Protein AF-A0ABD5WP89-F1 (afdb_monomer_lite)

Foldseek 3Di:
DDDQDPAEQEPPDDVPVPDDDDDDDPDNVCCSVVVNVCQQLDLCLPVVLVVPPSPHFKYKAFDDPDPDHDCSGNCNQCQVPVQAADPPGRFGHQQWHWAEAALVSGMTMTGGWLFAKEKEFDPAQDKKKKWDWDDHYNDIDIHIGIWTAHRRRMTIDGHQDAQWIDTPPFIWGGDPVRRHPVHYTYTDD

Radius of gyration: 17.86 Å; chains: 1; bounding box: 42×28×56 Å

pLDDT: mean 82.59, std 20.41, range [26.69, 98.38]

Structure (mmCIF, N/CA/C/O backbone):
data_AF-A0ABD5WP89-F1
#
_entry.id   AF-A0ABD5WP89-F1
#
loop_
_atom_site.group_PDB
_atom_site.id
_atom_site.type_symbol
_atom_site.label_atom_id
_atom_site.label_alt_id
_atom_site.label_comp_id
_atom_site.label_asym_id
_atom_site.label_entity_id
_atom_site.label_seq_id
_atom_site.pdbx_PDB_ins_code
_atom_site.Cartn_x
_atom_site.Cartn_y
_atom_site.Cartn_z
_atom_site.occupancy
_atom_site.B_iso_or_equiv
_atom_site.auth_seq_id
_atom_site.auth_comp_id
_atom_site.auth_asym_id
_atom_site.auth_atom_id
_atom_site.pdbx_PDB_model_num
ATOM 1 N N . MET A 1 1 ? -15.056 -15.441 -14.104 1.00 33.72 1 MET A N 1
ATOM 2 C CA . MET A 1 1 ? -13.602 -15.712 -14.075 1.00 33.72 1 MET A CA 1
ATOM 3 C C . MET A 1 1 ? -12.974 -15.018 -15.270 1.00 33.72 1 MET A C 1
ATOM 5 O O . MET A 1 1 ? -13.271 -15.405 -16.389 1.00 33.72 1 MET A O 1
ATOM 9 N N . GLY A 1 2 ? -12.204 -13.953 -15.052 1.00 35.16 2 GLY A N 1
ATOM 10 C CA . GLY A 1 2 ? -11.490 -13.250 -16.117 1.00 35.16 2 GLY A CA 1
ATOM 11 C C . GLY A 1 2 ? -9.995 -13.415 -15.900 1.00 35.16 2 GLY A C 1
ATOM 12 O O . GLY A 1 2 ? -9.475 -12.946 -14.894 1.00 35.16 2 GLY A O 1
ATOM 13 N N . VAL A 1 3 ? -9.323 -14.107 -16.815 1.00 35.56 3 VAL A N 1
ATOM 14 C CA . VAL A 1 3 ? -7.857 -14.112 -16.897 1.00 35.56 3 VAL A CA 1
ATOM 15 C C . VAL A 1 3 ? -7.413 -12.652 -17.085 1.00 35.56 3 VAL A C 1
ATOM 17 O O . VAL A 1 3 ? -8.022 -11.966 -17.916 1.00 35.56 3 VAL A O 1
ATOM 20 N N . PRO A 1 4 ? -6.433 -12.121 -16.328 1.00 44.19 4 PRO A N 1
ATOM 21 C CA . PRO A 1 4 ? -5.974 -10.758 -16.553 1.00 44.19 4 PRO A CA 1
ATOM 22 C C . PRO A 1 4 ? -5.479 -10.641 -17.995 1.00 44.19 4 PRO A C 1
ATOM 24 O O . PRO A 1 4 ? -4.727 -11.485 -18.480 1.00 44.19 4 PRO A O 1
ATOM 27 N N . ARG A 1 5 ? -5.936 -9.603 -18.699 1.00 47.91 5 ARG A N 1
ATOM 28 C CA . ARG A 1 5 ? -5.418 -9.263 -20.025 1.00 47.91 5 ARG A CA 1
ATOM 29 C C . ARG A 1 5 ? -3.908 -9.038 -19.884 1.00 47.91 5 ARG A C 1
ATOM 31 O O . ARG A 1 5 ? -3.486 -8.328 -18.976 1.00 47.91 5 ARG A O 1
ATOM 38 N N . ASN A 1 6 ? -3.130 -9.689 -20.749 1.00 53.91 6 ASN A N 1
ATOM 39 C CA . ASN A 1 6 ? -1.681 -9.955 -20.678 1.00 53.91 6 ASN A CA 1
ATOM 40 C C . ASN A 1 6 ? -0.744 -8.719 -20.681 1.00 53.91 6 ASN A C 1
ATOM 42 O O . ASN A 1 6 ? 0.373 -8.794 -21.189 1.00 53.91 6 ASN A O 1
ATOM 46 N N . TYR A 1 7 ? -1.170 -7.564 -20.168 1.00 57.16 7 TYR A N 1
ATOM 47 C CA . TYR A 1 7 ? -0.386 -6.337 -20.190 1.00 57.16 7 TYR A CA 1
ATOM 48 C C . TYR A 1 7 ? 0.415 -6.153 -18.897 1.00 57.16 7 TYR A C 1
ATOM 50 O O . TYR A 1 7 ? -0.139 -6.112 -17.791 1.00 57.16 7 TYR A O 1
ATOM 58 N N . VAL A 1 8 ? 1.730 -6.007 -19.060 1.00 71.50 8 VAL A N 1
ATOM 59 C CA . VAL A 1 8 ? 2.687 -5.722 -17.990 1.00 71.50 8 VAL A CA 1
ATOM 60 C C . VAL A 1 8 ? 3.150 -4.275 -18.126 1.00 71.50 8 VAL A C 1
ATOM 62 O O . VAL A 1 8 ? 3.887 -3.932 -19.051 1.00 71.50 8 VAL A O 1
ATOM 65 N N . LEU A 1 9 ? 2.759 -3.422 -17.180 1.00 67.56 9 LEU A N 1
ATOM 66 C CA . LEU A 1 9 ? 3.271 -2.062 -17.085 1.00 67.56 9 LEU A CA 1
ATOM 67 C C . LEU A 1 9 ? 4.677 -2.102 -16.473 1.00 67.56 9 LEU A C 1
ATOM 69 O O . LEU A 1 9 ? 4.849 -2.354 -15.281 1.00 67.56 9 LEU A O 1
ATOM 73 N N . SER A 1 10 ? 5.699 -1.876 -17.291 1.00 64.06 10 SER A N 1
ATOM 74 C CA . SER A 1 10 ? 7.097 -1.920 -16.862 1.00 64.06 10 SER A CA 1
ATOM 75 C C . SER A 1 10 ? 7.970 -1.002 -17.712 1.00 64.06 10 SER A C 1
ATOM 77 O O . SER A 1 10 ? 7.619 -0.682 -18.845 1.00 64.06 10 SER A O 1
ATOM 79 N N . LYS A 1 11 ? 9.155 -0.643 -17.201 1.00 51.38 11 LYS A N 1
ATOM 80 C CA . LYS A 1 11 ? 10.169 0.141 -17.933 1.00 51.38 11 LYS A CA 1
ATOM 81 C C . LYS A 1 11 ? 10.793 -0.595 -19.135 1.00 51.38 11 LYS A C 1
ATOM 83 O O . LYS A 1 11 ? 11.776 -0.104 -19.677 1.00 51.38 11 LYS A O 1
ATOM 88 N N . TRP A 1 12 ? 10.365 -1.803 -19.516 1.00 50.09 12 TRP A N 1
ATOM 89 C CA . TRP A 1 12 ? 11.106 -2.605 -20.500 1.00 50.09 12 TRP A CA 1
ATOM 90 C C . TRP A 1 12 ? 10.964 -2.075 -21.936 1.00 50.09 12 TRP A C 1
ATOM 92 O O . TRP A 1 12 ? 10.177 -2.546 -22.744 1.00 50.09 12 TRP A O 1
ATOM 102 N N . GLY A 1 13 ? 11.843 -1.116 -22.213 1.00 40.34 13 GLY A N 1
ATOM 103 C CA . GLY A 1 13 ? 12.325 -0.619 -23.485 1.00 40.34 13 GLY A CA 1
ATOM 104 C C . GLY A 1 13 ? 13.608 0.157 -23.185 1.00 40.34 13 GLY A C 1
ATOM 105 O O . GLY A 1 13 ? 13.545 1.360 -22.960 1.00 40.34 13 GLY A O 1
ATOM 106 N N . ARG A 1 14 ? 14.749 -0.562 -23.156 1.00 41.66 14 ARG A N 1
ATOM 107 C CA . ARG A 1 14 ? 16.166 -0.112 -23.125 1.00 41.66 14 ARG A CA 1
ATOM 108 C C . ARG A 1 14 ? 17.005 -0.560 -21.915 1.00 41.66 14 ARG A C 1
ATOM 110 O O . ARG A 1 14 ? 17.337 0.228 -21.040 1.00 41.66 14 ARG A O 1
ATOM 117 N N . ASN A 1 15 ? 17.597 -1.748 -22.053 1.00 33.69 15 ASN A N 1
ATOM 118 C CA . ASN A 1 15 ? 19.064 -1.824 -22.057 1.00 33.69 15 ASN A CA 1
ATOM 119 C C . ASN A 1 15 ? 19.578 -1.379 -23.446 1.00 33.69 15 ASN A C 1
ATOM 121 O O . ASN A 1 15 ? 2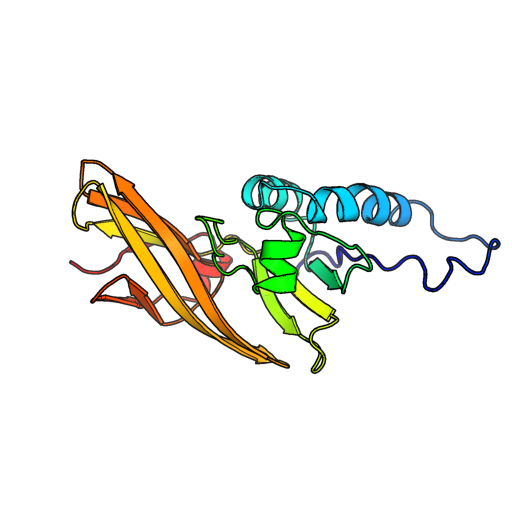0.100 -2.177 -24.213 1.00 33.69 15 ASN A O 1
ATOM 125 N N . ARG A 1 16 ? 19.269 -0.135 -23.841 1.00 40.88 16 ARG A N 1
ATOM 126 C CA . ARG A 1 16 ? 19.590 0.474 -25.148 1.00 40.88 16 ARG A CA 1
ATOM 127 C C . ARG A 1 16 ? 19.510 2.010 -25.107 1.00 40.88 16 ARG A C 1
ATOM 129 O O . ARG A 1 16 ? 19.107 2.651 -26.068 1.00 40.88 16 ARG A O 1
ATOM 136 N N . MET A 1 17 ? 20.007 2.614 -24.025 1.00 36.09 17 MET A N 1
ATOM 137 C CA . MET A 1 17 ? 20.661 3.931 -24.154 1.00 36.09 17 MET A CA 1
ATOM 138 C C . MET A 1 17 ? 21.927 3.825 -25.049 1.00 36.09 17 MET A C 1
ATOM 140 O O . MET A 1 17 ? 22.499 4.835 -25.425 1.00 36.09 17 MET A O 1
ATOM 144 N N . TYR A 1 18 ? 22.299 2.599 -25.467 1.00 38.31 18 TYR A N 1
ATOM 145 C CA . TYR A 1 18 ? 23.452 2.279 -26.310 1.00 38.31 18 TYR A CA 1
ATOM 146 C C . TYR A 1 18 ? 23.196 1.741 -27.726 1.00 38.31 18 TYR A C 1
ATOM 148 O O . TYR A 1 18 ? 24.168 1.372 -28.365 1.00 38.31 18 TYR A O 1
ATOM 156 N N . ASN A 1 19 ? 21.979 1.682 -28.281 1.00 26.69 19 ASN A N 1
ATOM 157 C CA . ASN A 1 19 ? 21.879 1.407 -29.728 1.00 26.69 19 ASN A CA 1
ATOM 158 C C . ASN A 1 19 ? 20.618 1.994 -30.361 1.00 26.69 19 ASN A C 1
ATOM 160 O O . ASN A 1 19 ? 19.514 1.460 -30.232 1.00 26.69 19 ASN A O 1
ATOM 164 N N . HIS A 1 20 ? 20.833 3.096 -31.077 1.00 36.66 20 HIS A N 1
ATOM 165 C CA . HIS A 1 20 ? 20.008 3.537 -32.192 1.00 36.66 20 HIS A CA 1
ATOM 166 C C . HIS A 1 20 ? 19.960 2.400 -33.234 1.00 36.66 20 HIS A C 1
ATOM 168 O O . HIS A 1 20 ? 20.951 1.698 -33.400 1.00 36.66 20 HIS A O 1
ATOM 174 N N . PHE A 1 21 ? 18.828 2.247 -33.923 1.00 32.31 21 PHE A N 1
ATOM 175 C CA . PHE A 1 21 ? 18.516 1.288 -34.998 1.00 32.31 21 PHE A CA 1
ATOM 176 C C . PHE A 1 21 ? 17.702 0.014 -34.673 1.00 32.31 21 PHE A C 1
ATOM 178 O O . PHE A 1 21 ? 18.069 -0.849 -33.870 1.00 32.31 21 PHE A O 1
ATOM 185 N N . VAL A 1 22 ? 16.656 -0.092 -35.508 1.00 29.97 22 VAL A N 1
ATOM 186 C CA . VAL A 1 22 ? 15.892 -1.253 -36.001 1.00 29.97 22 VAL A CA 1
ATOM 187 C C . VAL A 1 22 ? 14.561 -1.587 -35.300 1.00 29.97 22 VAL A C 1
ATOM 189 O O . VAL A 1 22 ? 14.505 -2.316 -34.319 1.00 29.97 22 VAL A O 1
ATOM 192 N N . SER A 1 23 ? 13.511 -0.991 -35.887 1.00 32.56 23 SER A N 1
ATOM 193 C CA . SER A 1 23 ? 12.158 -1.480 -36.230 1.00 32.56 23 SER A CA 1
ATOM 194 C C . SER A 1 23 ? 11.464 -2.566 -35.399 1.00 32.56 23 SER A C 1
ATOM 196 O O . SER A 1 23 ? 12.007 -3.651 -35.218 1.00 32.56 23 SER A O 1
ATOM 198 N N . GLY A 1 24 ? 10.155 -2.378 -35.164 1.00 40.03 24 GLY A N 1
ATOM 199 C CA . GLY A 1 24 ? 9.264 -3.516 -35.400 1.00 40.03 24 GLY A CA 1
ATOM 200 C C . GLY A 1 24 ? 7.818 -3.472 -34.925 1.00 40.03 24 GLY A C 1
ATOM 201 O O . GLY A 1 24 ? 6.998 -3.966 -35.672 1.00 40.03 24 GLY A O 1
ATOM 202 N N . GLU A 1 25 ? 7.452 -2.909 -33.766 1.00 39.00 25 GLU A N 1
ATOM 203 C CA . GLU A 1 25 ? 6.055 -2.997 -33.271 1.00 39.00 25 GLU A CA 1
ATOM 204 C C . GLU A 1 25 ? 5.637 -1.756 -32.459 1.00 39.00 25 GLU A C 1
ATOM 206 O O . GLU A 1 25 ? 5.905 -1.620 -31.268 1.00 39.00 25 GLU A O 1
ATOM 211 N N . ALA A 1 26 ? 4.985 -0.798 -33.123 1.00 36.59 26 ALA A N 1
ATOM 212 C CA . ALA A 1 26 ? 4.904 0.588 -32.650 1.00 36.59 26 ALA A CA 1
ATOM 213 C C . ALA A 1 26 ? 3.733 0.933 -31.698 1.00 36.59 26 ALA A C 1
ATOM 215 O O . ALA A 1 26 ? 3.735 2.023 -31.129 1.00 36.59 26 ALA A O 1
ATOM 216 N N . LYS A 1 27 ? 2.725 0.065 -31.504 1.00 36.00 27 LYS A N 1
ATOM 217 C CA . LYS A 1 27 ? 1.466 0.467 -30.826 1.00 36.00 27 LYS A CA 1
ATOM 218 C C . LYS A 1 27 ? 1.414 0.216 -29.309 1.00 36.00 27 LYS A C 1
ATOM 220 O O . LYS A 1 27 ? 0.847 1.038 -28.601 1.00 36.00 27 LYS A O 1
ATOM 225 N N . GLY A 1 28 ? 2.028 -0.852 -28.790 1.00 38.72 28 GLY A N 1
ATOM 226 C CA . GLY A 1 28 ? 2.164 -1.078 -27.334 1.00 38.72 28 GLY A CA 1
ATOM 227 C C . GLY A 1 28 ? 3.350 -0.328 -26.706 1.00 38.72 28 GLY A C 1
ATOM 228 O O . GLY A 1 28 ? 3.328 0.012 -25.526 1.00 38.72 28 GLY A O 1
ATOM 229 N N . TYR A 1 29 ? 4.351 -0.013 -27.533 1.00 39.91 29 TYR A N 1
ATOM 230 C CA . TYR A 1 29 ? 5.600 0.663 -27.173 1.00 39.91 29 TYR A CA 1
ATOM 231 C C . TYR A 1 29 ? 5.386 2.083 -26.616 1.00 39.91 29 TYR A C 1
ATOM 233 O O . TYR A 1 29 ? 5.922 2.424 -25.565 1.00 39.91 29 TYR A O 1
ATOM 241 N N . HIS A 1 30 ? 4.550 2.894 -27.277 1.00 37.16 30 HIS A N 1
ATOM 242 C CA . HIS A 1 30 ? 4.265 4.268 -26.840 1.00 37.16 30 HIS A CA 1
ATOM 243 C C . HIS A 1 30 ? 3.518 4.323 -25.497 1.00 37.16 30 HIS A C 1
ATOM 245 O O . HIS A 1 30 ? 3.743 5.241 -24.719 1.00 37.16 30 HIS A O 1
ATOM 251 N N . PHE A 1 31 ? 2.674 3.333 -25.187 1.00 43.00 31 PHE A N 1
ATOM 252 C CA . PHE A 1 31 ? 1.864 3.336 -23.965 1.00 43.00 31 PHE A CA 1
ATOM 253 C C . PHE A 1 31 ? 2.711 3.065 -22.711 1.00 43.00 31 PHE A C 1
ATOM 255 O O . PHE A 1 31 ? 2.551 3.739 -21.695 1.00 43.00 31 PHE A O 1
ATOM 262 N N . ALA A 1 32 ? 3.655 2.120 -22.768 1.00 46.31 32 ALA A N 1
ATOM 263 C CA . ALA A 1 32 ? 4.536 1.836 -21.636 1.00 46.31 32 ALA A CA 1
ATOM 264 C C . ALA A 1 32 ? 5.475 3.016 -21.318 1.00 46.31 32 ALA A C 1
ATOM 266 O O . ALA A 1 32 ? 5.613 3.365 -20.151 1.00 46.31 32 ALA A O 1
ATOM 267 N N . GLU A 1 33 ? 6.066 3.674 -22.325 1.00 47.47 33 GLU A N 1
ATOM 268 C CA . GLU A 1 33 ? 6.947 4.839 -22.114 1.00 47.47 33 GLU A CA 1
ATOM 269 C C . GLU A 1 33 ? 6.147 6.083 -21.664 1.00 47.47 33 GLU A C 1
ATOM 271 O O . GLU A 1 33 ? 6.569 6.773 -20.738 1.00 47.47 33 GLU A O 1
ATOM 276 N N . GLN A 1 34 ? 4.948 6.322 -22.220 1.00 52.81 34 GLN A N 1
ATOM 277 C CA . GLN A 1 34 ? 4.108 7.473 -21.852 1.00 52.81 34 GLN A CA 1
ATOM 278 C C . GLN A 1 34 ? 3.419 7.347 -20.490 1.00 52.81 34 GLN A C 1
ATOM 280 O O . GLN A 1 34 ? 3.199 8.368 -19.848 1.00 52.81 34 GLN A O 1
ATOM 285 N N . HIS A 1 35 ? 3.063 6.142 -20.033 1.00 62.56 35 HIS A N 1
ATOM 286 C CA . HIS A 1 35 ? 2.313 5.976 -18.781 1.00 62.56 35 HIS A CA 1
ATOM 287 C C . HIS A 1 35 ? 3.182 5.556 -17.595 1.00 62.56 35 HIS A C 1
ATO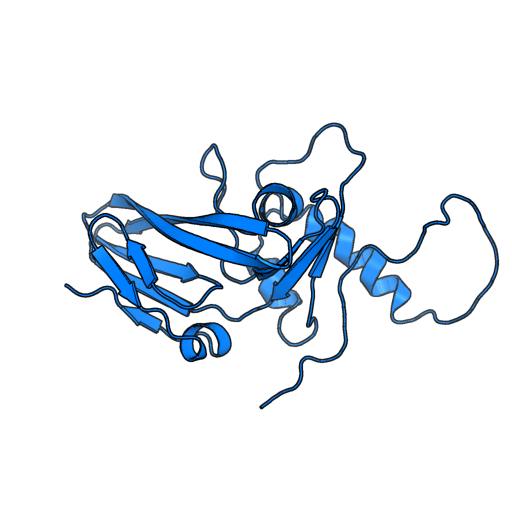M 289 O O . HIS A 1 35 ? 2.827 5.859 -16.460 1.00 62.56 35 HIS A O 1
ATOM 295 N N . TYR A 1 36 ? 4.327 4.899 -17.809 1.00 73.62 36 TYR A N 1
ATOM 296 C CA . TYR A 1 36 ? 5.123 4.358 -16.704 1.00 73.62 36 TYR A CA 1
ATOM 297 C C . TYR A 1 36 ? 5.827 5.436 -15.870 1.00 73.62 36 TYR A C 1
ATOM 299 O O . TYR A 1 36 ? 5.771 5.389 -14.641 1.00 73.62 36 TYR A O 1
ATOM 307 N N . GLU A 1 37 ? 6.468 6.426 -16.497 1.00 78.00 37 GLU A N 1
ATOM 308 C CA . GLU A 1 37 ? 7.124 7.506 -15.746 1.00 78.00 37 GLU A CA 1
ATOM 309 C C . GLU A 1 37 ? 6.112 8.401 -15.010 1.00 78.00 37 GLU A C 1
ATOM 311 O O . GLU A 1 37 ? 6.295 8.618 -13.805 1.00 78.00 37 GLU A O 1
ATOM 316 N N . PRO A 1 38 ? 4.998 8.838 -15.640 1.00 82.19 38 PRO A N 1
ATOM 317 C CA . PRO A 1 38 ? 3.926 9.523 -14.920 1.00 82.19 38 PRO A CA 1
ATOM 318 C C . PRO A 1 38 ? 3.315 8.675 -13.804 1.00 82.19 38 PRO A C 1
ATOM 320 O O . PRO A 1 38 ? 3.092 9.192 -12.708 1.00 82.19 38 PRO A O 1
ATOM 323 N N . PHE A 1 39 ? 3.121 7.371 -14.029 1.00 88.88 39 PHE A N 1
ATOM 324 C CA . PHE A 1 39 ? 2.654 6.449 -12.996 1.00 88.88 39 PHE A CA 1
ATOM 325 C C . PHE A 1 39 ? 3.594 6.441 -11.793 1.00 88.88 39 PHE A C 1
ATOM 327 O O . PHE A 1 39 ? 3.127 6.604 -10.667 1.00 88.88 39 PHE A O 1
ATOM 334 N N . LEU A 1 40 ? 4.905 6.284 -12.010 1.00 89.38 40 LEU A N 1
ATOM 335 C CA . LEU A 1 40 ? 5.903 6.255 -10.940 1.00 89.38 40 LEU A CA 1
ATOM 336 C C . LEU A 1 40 ? 5.979 7.583 -10.181 1.00 89.38 40 LEU A C 1
ATOM 338 O O . LEU A 1 40 ? 6.108 7.571 -8.953 1.00 89.38 40 LEU A O 1
ATOM 342 N N . ALA A 1 41 ? 5.890 8.709 -10.891 1.00 87.50 41 ALA A N 1
ATOM 343 C CA . ALA A 1 41 ? 5.954 10.046 -10.309 1.00 87.50 41 ALA A CA 1
ATOM 344 C C . ALA A 1 41 ? 4.654 10.460 -9.596 1.00 87.50 41 ALA A C 1
ATOM 346 O O . ALA A 1 41 ? 4.691 11.321 -8.708 1.00 87.50 41 ALA A O 1
ATOM 347 N N . SER A 1 42 ? 3.520 9.845 -9.951 1.00 89.94 42 SER A N 1
ATOM 348 C CA . SER A 1 42 ? 2.202 10.178 -9.414 1.00 89.94 42 SER A CA 1
ATOM 349 C C . SER A 1 42 ? 2.154 10.082 -7.891 1.00 89.94 42 SER A C 1
ATOM 351 O O . SER A 1 42 ? 2.724 9.184 -7.264 1.00 89.94 42 SER A O 1
ATOM 353 N N . LYS A 1 43 ? 1.438 11.030 -7.282 1.00 91.81 43 LYS A N 1
ATOM 354 C CA . LYS A 1 43 ? 1.174 11.069 -5.839 1.00 91.81 43 LYS A CA 1
ATOM 355 C C . LYS A 1 43 ? -0.177 10.461 -5.461 1.00 91.81 43 LYS A C 1
ATOM 357 O O . LYS A 1 43 ? -0.435 10.321 -4.263 1.00 91.81 43 LYS A O 1
ATOM 362 N N . ASP A 1 44 ? -0.974 10.090 -6.462 1.00 92.31 44 ASP A N 1
ATOM 363 C CA . ASP A 1 44 ? -2.326 9.550 -6.348 1.00 92.31 44 ASP A CA 1
ATOM 364 C C . ASP A 1 44 ? -2.366 8.079 -6.820 1.00 92.31 44 ASP A C 1
ATOM 366 O O . ASP A 1 44 ? -2.634 7.801 -7.992 1.00 92.31 44 ASP A O 1
ATOM 370 N N . PRO A 1 45 ? -2.062 7.110 -5.934 1.00 93.81 45 PRO A N 1
ATOM 371 C CA . PRO A 1 45 ? -2.119 5.690 -6.284 1.00 93.81 45 PRO A CA 1
ATOM 372 C C . PRO A 1 45 ? -3.538 5.223 -6.635 1.00 93.81 45 PRO A C 1
ATOM 374 O O . PRO A 1 45 ? -3.683 4.280 -7.411 1.00 93.81 45 PRO A O 1
ATOM 377 N N . GLU A 1 46 ? -4.563 5.867 -6.072 1.00 94.50 46 GLU A N 1
ATOM 378 C CA . GLU A 1 46 ? -5.975 5.531 -6.272 1.00 94.50 46 GLU A CA 1
ATOM 379 C C . GLU A 1 46 ? -6.430 5.912 -7.682 1.00 94.50 46 GLU A C 1
ATOM 381 O O . GLU A 1 46 ? -6.963 5.085 -8.419 1.00 94.50 46 GLU A O 1
ATOM 386 N N . GLY A 1 47 ? -6.148 7.152 -8.097 1.00 93.94 47 GLY A N 1
ATOM 387 C CA . GLY A 1 47 ? -6.396 7.609 -9.463 1.00 93.94 47 GLY A CA 1
ATOM 388 C C . GLY A 1 47 ? -5.690 6.738 -10.495 1.00 93.94 47 GLY A C 1
ATOM 389 O O . GLY A 1 47 ? -6.317 6.293 -11.452 1.00 93.94 47 GLY A O 1
ATOM 390 N N . GLN A 1 48 ? -4.426 6.390 -10.241 1.00 93.44 48 GLN A N 1
ATOM 391 C CA . GLN A 1 48 ? -3.678 5.486 -11.114 1.00 93.44 48 GLN A CA 1
ATOM 392 C C . GLN A 1 48 ? -4.279 4.077 -11.160 1.00 93.44 48 GLN A C 1
ATOM 394 O O . GLN A 1 48 ? -4.325 3.467 -12.222 1.00 93.44 48 GLN A O 1
ATOM 399 N N . TYR A 1 49 ? -4.811 3.562 -10.048 1.00 94.62 49 TYR A N 1
ATOM 400 C CA . TYR A 1 49 ? -5.496 2.270 -10.069 1.00 94.62 49 TYR A CA 1
ATOM 401 C C . TYR A 1 49 ? -6.734 2.321 -10.973 1.00 94.62 49 TYR A C 1
ATOM 403 O O . TYR A 1 49 ? -6.942 1.408 -11.767 1.00 94.62 49 TYR A O 1
ATOM 411 N N . ARG A 1 50 ? -7.515 3.408 -10.922 1.00 93.62 50 ARG A N 1
ATOM 412 C CA . ARG A 1 50 ? -8.707 3.573 -11.769 1.00 93.62 50 ARG A CA 1
ATOM 413 C C . ARG A 1 50 ? -8.399 3.601 -13.266 1.00 93.62 50 ARG A C 1
ATOM 415 O O . ARG A 1 50 ? -9.229 3.144 -14.045 1.00 93.62 50 ARG A O 1
ATOM 422 N N . GLU A 1 51 ? -7.233 4.108 -13.657 1.00 88.94 51 GLU A N 1
ATOM 423 C CA . GLU A 1 51 ? -6.763 4.100 -15.051 1.00 88.94 51 GLU A CA 1
ATOM 424 C C . GLU A 1 51 ? -6.280 2.706 -15.489 1.00 88.94 51 GLU A C 1
ATOM 426 O O . GLU A 1 51 ? -6.487 2.290 -16.631 1.00 88.94 51 GLU A O 1
ATOM 431 N N . LEU A 1 52 ? -5.645 1.968 -14.573 1.00 84.81 52 LEU A N 1
ATOM 432 C CA . LEU A 1 52 ? -5.018 0.676 -14.855 1.00 84.81 52 LEU A CA 1
ATOM 433 C C . LEU A 1 52 ? -5.978 -0.517 -14.733 1.00 84.81 52 LEU A C 1
ATOM 435 O O . LEU A 1 52 ? -5.779 -1.535 -15.406 1.00 84.81 52 LEU A O 1
ATOM 439 N N . GLN A 1 53 ? -6.999 -0.424 -13.876 1.00 84.19 53 GLN A N 1
ATOM 440 C CA . GLN A 1 53 ? -7.917 -1.527 -13.599 1.00 84.19 53 GLN A CA 1
ATOM 441 C C . GLN A 1 53 ? -8.587 -2.030 -14.887 1.00 84.19 53 GLN A C 1
ATOM 443 O O . GLN A 1 53 ? -9.046 -1.261 -15.728 1.00 84.19 53 GLN A O 1
ATOM 448 N N . GLY A 1 54 ? -8.613 -3.352 -15.068 1.00 77.88 54 GLY A N 1
ATOM 449 C CA . GLY A 1 54 ? -9.189 -4.002 -16.251 1.00 77.88 54 GLY A CA 1
ATOM 450 C C . GLY A 1 54 ? -8.299 -4.018 -17.504 1.00 77.88 54 GLY A C 1
ATOM 451 O O . GLY A 1 54 ? -8.608 -4.782 -18.428 1.00 77.88 54 GLY A O 1
ATOM 452 N N . ASN A 1 55 ? -7.201 -3.252 -17.511 1.00 80.25 55 ASN A N 1
ATOM 453 C CA . ASN A 1 55 ? -6.255 -3.145 -18.627 1.00 80.25 55 ASN A CA 1
ATOM 454 C C . ASN A 1 55 ? -4.866 -3.700 -18.294 1.00 80.25 55 ASN A C 1
ATOM 456 O O . ASN A 1 55 ? -4.218 -4.255 -19.175 1.00 80.25 55 ASN A O 1
ATOM 460 N N . VAL A 1 56 ? -4.418 -3.575 -17.040 1.00 80.88 56 VAL A N 1
ATOM 461 C CA . VAL A 1 56 ? -3.073 -3.970 -16.601 1.00 80.88 56 VAL A CA 1
ATOM 462 C C . VAL A 1 56 ? -3.148 -5.107 -15.589 1.00 80.88 56 VAL A C 1
ATOM 464 O O . VAL A 1 56 ? -3.779 -4.973 -14.543 1.00 80.88 56 VAL A O 1
ATOM 467 N N . GLY A 1 57 ? -2.481 -6.222 -15.898 1.00 84.31 57 GLY A N 1
ATOM 468 C CA . GLY A 1 57 ? -2.377 -7.375 -15.000 1.00 84.31 57 GLY A CA 1
ATOM 469 C C . GLY A 1 57 ? -1.238 -7.240 -13.994 1.00 84.31 57 GLY A C 1
ATOM 470 O O . GLY A 1 57 ? -1.370 -7.667 -12.851 1.00 84.31 57 GLY A O 1
ATOM 471 N N . PHE A 1 58 ? -0.134 -6.600 -14.393 1.00 88.62 58 PHE A N 1
ATOM 472 C CA . PHE A 1 58 ? 1.047 -6.454 -13.542 1.00 88.62 58 PHE A CA 1
ATOM 473 C C . PHE A 1 58 ? 1.719 -5.093 -13.703 1.00 88.62 58 PHE A C 1
ATOM 475 O O . PHE A 1 58 ? 1.776 -4.539 -14.798 1.00 88.62 58 PHE A O 1
ATOM 482 N N . VAL A 1 59 ? 2.289 -4.593 -12.611 1.00 90.75 59 VAL A N 1
ATOM 483 C CA . VAL A 1 59 ? 3.174 -3.430 -12.561 1.00 90.75 59 VAL A CA 1
ATOM 484 C C . VAL A 1 59 ? 4.536 -3.898 -12.068 1.00 90.75 59 VAL A C 1
ATOM 486 O O . VAL A 1 59 ? 4.639 -4.472 -10.985 1.00 90.75 59 VAL A O 1
ATOM 489 N N . VAL A 1 60 ? 5.590 -3.634 -12.833 1.00 90.75 60 VAL A N 1
ATOM 490 C CA . VAL A 1 60 ? 6.967 -3.961 -12.450 1.00 90.75 60 VAL A CA 1
ATOM 491 C C . VAL A 1 60 ? 7.717 -2.675 -12.169 1.00 90.75 60 VAL A C 1
ATOM 493 O O . VAL A 1 60 ? 7.812 -1.812 -13.036 1.00 90.75 60 VAL A O 1
ATOM 496 N N . THR A 1 61 ? 8.282 -2.568 -10.973 1.00 88.94 61 THR A N 1
ATOM 497 C CA . THR A 1 61 ? 9.141 -1.450 -10.569 1.00 88.94 61 THR A CA 1
ATOM 498 C C . THR A 1 61 ? 10.597 -1.888 -10.525 1.00 88.94 61 THR A C 1
ATOM 500 O O . THR A 1 61 ? 10.879 -3.050 -10.227 1.00 88.94 61 THR A O 1
ATOM 503 N N . LYS A 1 62 ? 11.505 -0.958 -10.821 1.00 86.38 62 LYS A N 1
ATOM 504 C CA . LYS A 1 62 ? 12.952 -1.163 -10.764 1.00 86.38 62 LYS A CA 1
ATOM 505 C C . LYS A 1 62 ? 13.642 0.017 -10.114 1.00 86.38 62 LYS A C 1
ATOM 507 O O . LYS A 1 62 ? 13.099 1.114 -10.239 1.00 86.38 62 LYS A O 1
ATOM 512 N N . ASP A 1 63 ? 14.833 -0.194 -9.566 1.00 82.12 63 ASP A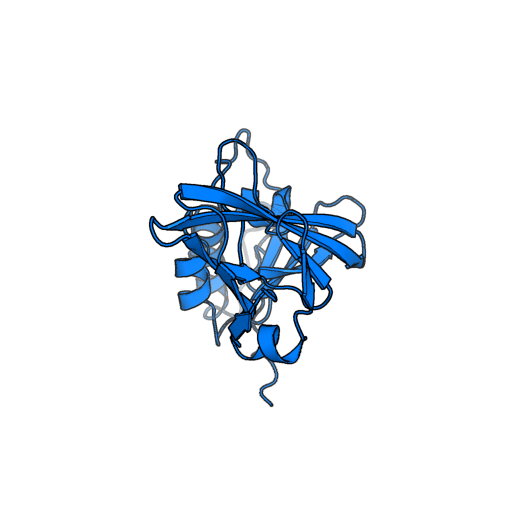 N 1
ATOM 513 C CA . ASP A 1 63 ? 15.668 0.891 -9.058 1.00 82.12 63 ASP A CA 1
ATOM 514 C C . ASP A 1 63 ? 15.786 2.042 -10.064 1.00 82.12 63 ASP A C 1
ATOM 516 O O . ASP A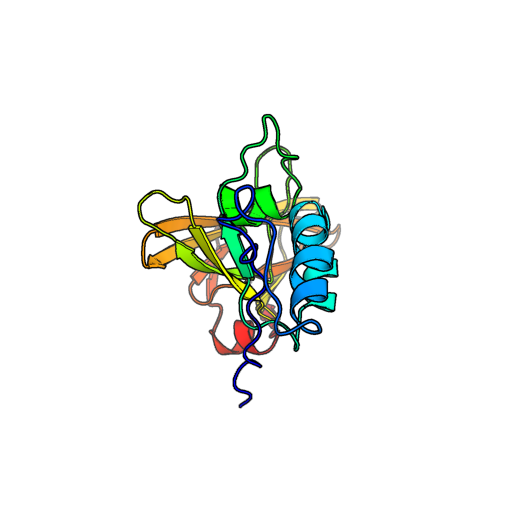 1 63 ? 15.982 1.859 -11.274 1.00 82.12 63 ASP A O 1
ATOM 520 N N . LEU A 1 64 ? 15.628 3.255 -9.543 1.00 76.19 64 LEU A N 1
ATOM 521 C CA . LEU A 1 64 ? 15.841 4.485 -10.285 1.00 76.19 64 LEU A CA 1
ATOM 522 C C . LEU A 1 64 ? 17.208 5.055 -9.932 1.00 76.19 64 LEU A C 1
ATOM 524 O O . LEU A 1 64 ? 17.502 5.299 -8.764 1.00 76.19 64 LEU A O 1
ATOM 528 N N . ASP A 1 65 ? 17.990 5.361 -10.961 1.00 71.81 65 ASP A N 1
ATOM 529 C CA . ASP A 1 65 ? 19.220 6.137 -10.836 1.00 71.81 65 ASP A CA 1
ATOM 530 C C . ASP A 1 65 ? 18.880 7.633 -10.716 1.00 71.81 65 ASP A C 1
ATOM 532 O O . ASP A 1 65 ? 18.974 8.409 -11.667 1.00 71.81 65 ASP A O 1
ATOM 536 N N . VAL A 1 66 ? 18.333 8.019 -9.560 1.00 68.75 66 VAL A N 1
ATOM 537 C CA . VAL A 1 66 ? 17.958 9.404 -9.250 1.00 68.75 66 VAL A CA 1
ATOM 538 C C . VAL A 1 66 ? 18.375 9.767 -7.831 1.00 68.75 66 VAL A C 1
ATOM 540 O O . VAL A 1 66 ? 18.178 9.006 -6.887 1.00 68.75 66 VAL A O 1
ATOM 543 N N . GLN A 1 67 ? 18.890 10.985 -7.656 1.00 59.50 67 GLN A N 1
ATOM 544 C CA . GLN A 1 67 ? 19.400 11.445 -6.358 1.00 59.50 67 GLN A CA 1
ATOM 545 C C . GLN A 1 67 ? 18.308 11.584 -5.288 1.00 59.50 67 GLN A C 1
ATOM 547 O O . GLN A 1 67 ? 18.581 11.465 -4.093 1.00 59.50 67 GLN A O 1
ATOM 552 N N . LYS A 1 68 ? 17.062 11.879 -5.687 1.00 73.38 68 LYS A N 1
ATOM 553 C CA . LYS A 1 68 ? 15.957 12.083 -4.746 1.00 73.38 68 LYS A CA 1
ATOM 554 C C . LYS A 1 68 ? 14.621 11.667 -5.335 1.00 73.38 68 LYS A C 1
ATOM 556 O O . LYS A 1 68 ? 14.205 12.148 -6.383 1.00 73.38 68 LYS A O 1
ATOM 561 N N . VAL A 1 69 ? 13.899 10.854 -4.574 1.00 78.81 69 VAL A N 1
ATOM 562 C CA . VAL A 1 69 ? 12.537 10.427 -4.891 1.00 78.81 69 VAL A CA 1
ATOM 563 C C . VAL A 1 69 ? 11.554 11.101 -3.927 1.00 78.81 69 VAL A C 1
ATOM 565 O O . VAL A 1 69 ? 11.745 11.036 -2.706 1.00 78.81 69 VAL A O 1
ATOM 568 N N . PRO A 1 70 ? 10.459 11.711 -4.419 1.00 84.19 70 PRO A N 1
ATOM 569 C CA . PRO A 1 70 ? 9.376 12.168 -3.556 1.00 84.19 70 PRO A CA 1
ATOM 570 C C . PRO A 1 70 ? 8.806 11.009 -2.728 1.00 84.19 70 PRO A C 1
ATOM 572 O O . PRO A 1 70 ? 8.340 10.009 -3.274 1.00 84.19 70 PRO A O 1
ATOM 575 N N . LYS A 1 71 ? 8.797 11.140 -1.395 1.00 83.94 71 LYS A N 1
ATOM 576 C CA . LYS A 1 71 ? 8.350 10.073 -0.473 1.00 83.94 71 LYS A CA 1
ATOM 577 C C . LYS A 1 71 ? 6.902 9.631 -0.712 1.00 83.94 71 LYS A C 1
ATOM 579 O O . LYS A 1 71 ? 6.558 8.489 -0.414 1.00 83.94 71 LYS A O 1
ATOM 584 N N . ASN A 1 72 ? 6.073 10.528 -1.239 1.00 87.12 72 ASN A N 1
ATOM 585 C CA . ASN A 1 72 ? 4.674 10.305 -1.586 1.00 87.12 72 ASN A CA 1
ATOM 586 C C . ASN A 1 72 ? 4.463 10.040 -3.084 1.00 87.12 72 ASN A C 1
ATOM 588 O O . ASN A 1 72 ? 3.359 10.260 -3.560 1.00 87.12 72 ASN A O 1
ATOM 592 N N . SER A 1 73 ? 5.485 9.620 -3.828 1.00 90.06 73 SER A N 1
ATOM 593 C CA . SER A 1 73 ? 5.323 9.091 -5.188 1.00 90.06 73 SER A CA 1
ATOM 594 C C . SER A 1 73 ? 4.898 7.621 -5.157 1.00 90.06 73 SER A C 1
ATOM 596 O O . SER A 1 73 ? 5.118 6.923 -4.159 1.00 90.06 73 SER A O 1
ATOM 598 N N . ASN A 1 74 ? 4.321 7.122 -6.245 1.00 92.19 74 ASN A N 1
ATOM 599 C CA . ASN A 1 74 ? 4.037 5.700 -6.410 1.00 92.19 74 ASN A CA 1
ATOM 600 C C . ASN A 1 74 ? 5.307 4.865 -6.440 1.00 92.19 74 ASN A C 1
ATOM 602 O O . ASN A 1 74 ? 5.312 3.795 -5.840 1.00 92.19 74 ASN A O 1
ATOM 606 N N . TYR A 1 75 ? 6.401 5.366 -7.017 1.00 92.75 75 TYR A N 1
ATOM 607 C CA . TYR A 1 75 ? 7.694 4.701 -6.887 1.00 92.75 75 TYR A CA 1
ATOM 608 C C . TYR A 1 75 ? 8.061 4.492 -5.413 1.00 92.75 75 TYR A C 1
ATOM 610 O O . TYR A 1 75 ? 8.328 3.373 -4.986 1.00 92.75 75 TYR A O 1
ATOM 618 N N . ALA A 1 76 ? 8.003 5.544 -4.592 1.00 91.88 76 ALA A N 1
ATOM 619 C CA . ALA A 1 76 ? 8.336 5.418 -3.178 1.00 91.88 76 ALA A CA 1
ATOM 620 C C . ALA A 1 76 ? 7.353 4.510 -2.419 1.00 91.88 76 ALA A C 1
ATOM 622 O O . ALA A 1 76 ? 7.760 3.807 -1.498 1.00 91.88 76 ALA A O 1
ATOM 623 N N . ARG A 1 77 ? 6.058 4.526 -2.766 1.00 94.88 77 ARG A N 1
ATOM 624 C CA . ARG A 1 77 ? 5.052 3.645 -2.147 1.00 94.88 77 ARG A CA 1
ATOM 625 C C . ARG A 1 77 ? 5.264 2.186 -2.515 1.00 94.88 77 ARG A C 1
ATOM 627 O O . ARG A 1 77 ? 5.215 1.338 -1.634 1.00 94.88 77 ARG A O 1
ATOM 634 N N . LEU A 1 78 ? 5.458 1.896 -3.793 1.00 95.88 78 LEU A N 1
ATOM 635 C CA . LEU A 1 78 ? 5.526 0.537 -4.310 1.00 95.88 78 LEU A CA 1
ATOM 636 C C . LEU A 1 78 ? 6.948 -0.000 -4.198 1.00 95.88 78 LEU A C 1
ATOM 638 O O . LEU A 1 78 ? 7.181 -0.922 -3.426 1.00 95.88 78 LEU A O 1
ATOM 642 N N . HIS A 1 79 ? 7.913 0.619 -4.872 1.00 95.12 79 HIS A N 1
ATOM 643 C CA . HIS A 1 79 ? 9.275 0.100 -4.937 1.00 95.12 79 HIS A CA 1
ATOM 644 C C . HIS A 1 79 ? 9.979 0.120 -3.575 1.00 95.12 79 HIS A C 1
ATOM 646 O O . HIS A 1 79 ? 10.524 -0.889 -3.145 1.00 95.12 79 HIS A O 1
ATOM 652 N N . LEU A 1 80 ? 9.902 1.232 -2.837 1.00 93.88 80 LEU A N 1
ATOM 653 C CA . LEU A 1 80 ? 10.620 1.345 -1.559 1.00 93.88 80 LEU A CA 1
ATOM 654 C C . LEU A 1 80 ? 9.853 0.762 -0.361 1.00 93.88 80 LEU A C 1
ATOM 656 O O . LEU A 1 80 ? 10.430 0.624 0.715 1.00 93.88 80 LEU A O 1
ATOM 660 N N . ARG A 1 81 ? 8.543 0.497 -0.490 1.00 96.19 81 ARG A N 1
ATOM 661 C CA . ARG A 1 81 ? 7.682 0.143 0.657 1.00 96.19 81 ARG A CA 1
ATOM 662 C C . ARG A 1 81 ? 6.647 -0.947 0.390 1.00 96.19 81 ARG A C 1
ATOM 664 O O . ARG A 1 81 ? 5.806 -1.175 1.252 1.00 96.19 81 ARG A O 1
ATOM 671 N N . TYR A 1 82 ? 6.663 -1.617 -0.758 1.00 97.00 82 TYR A N 1
ATOM 672 C CA . TYR A 1 82 ? 5.738 -2.716 -1.076 1.00 97.00 82 TYR A CA 1
ATOM 673 C C . TYR A 1 82 ? 4.240 -2.348 -0.961 1.00 97.00 82 TYR A C 1
ATOM 675 O O . TYR A 1 82 ? 3.391 -3.164 -0.601 1.00 97.00 82 TYR A O 1
ATOM 683 N N . GLY A 1 83 ? 3.902 -1.081 -1.213 1.00 96.31 83 GLY A N 1
ATOM 684 C CA . GLY A 1 83 ? 2.557 -0.524 -1.033 1.00 96.31 83 GLY A CA 1
ATOM 685 C C . GLY A 1 83 ? 2.229 -0.112 0.408 1.00 96.31 83 GLY A C 1
ATOM 686 O O . GLY A 1 83 ? 1.146 0.414 0.660 1.00 96.31 83 GLY A O 1
ATOM 687 N N . SER A 1 84 ? 3.140 -0.307 1.358 1.00 96.94 84 SER A N 1
ATOM 688 C CA . SER A 1 84 ? 2.973 0.063 2.764 1.00 96.94 84 SER A CA 1
ATOM 689 C C . SER A 1 84 ? 3.015 1.585 2.969 1.00 96.94 84 SER A C 1
ATOM 691 O O . SER A 1 84 ? 3.629 2.349 2.209 1.00 96.94 84 SER A O 1
ATOM 693 N N . ALA A 1 85 ? 2.347 2.041 4.026 1.00 94.50 85 ALA A N 1
ATOM 694 C CA . ALA A 1 85 ? 2.420 3.413 4.503 1.00 94.50 85 ALA A CA 1
ATOM 695 C C . ALA A 1 85 ? 3.866 3.790 4.863 1.00 94.50 85 ALA A C 1
ATOM 697 O O . ALA A 1 85 ? 4.664 2.966 5.311 1.00 94.50 85 ALA A O 1
ATOM 698 N N . GLY A 1 86 ? 4.203 5.060 4.653 1.00 88.56 86 GLY A N 1
ATOM 699 C CA . GLY A 1 86 ? 5.548 5.589 4.846 1.00 88.56 86 GLY A CA 1
ATOM 700 C C . GLY A 1 86 ? 5.661 6.620 5.974 1.00 88.56 86 GLY A C 1
ATOM 701 O O . GLY A 1 86 ? 4.673 6.963 6.633 1.00 88.56 86 GLY A O 1
ATOM 702 N N . PRO A 1 87 ? 6.876 7.150 6.194 1.00 78.75 87 PRO A N 1
ATOM 703 C CA . PRO A 1 87 ? 7.111 8.236 7.142 1.00 78.75 87 PRO A CA 1
ATOM 704 C C . PRO A 1 87 ? 6.349 9.511 6.745 1.00 78.75 87 PRO A C 1
ATOM 706 O O . PRO A 1 87 ? 5.977 9.694 5.584 1.00 78.75 87 PRO A O 1
ATOM 709 N N . ASN A 1 88 ? 6.150 10.412 7.711 1.00 75.62 88 ASN A N 1
ATOM 710 C CA . ASN A 1 88 ? 5.524 11.732 7.523 1.00 75.62 88 ASN A CA 1
ATOM 711 C C . ASN A 1 88 ? 4.109 11.683 6.915 1.00 75.62 88 ASN A C 1
ATOM 713 O O . ASN A 1 88 ? 3.750 12.524 6.098 1.00 75.62 88 ASN A O 1
ATOM 717 N N . GLY A 1 89 ? 3.316 10.669 7.275 1.00 73.88 89 GLY A N 1
ATOM 718 C CA . GLY A 1 89 ? 1.920 10.563 6.835 1.00 73.88 89 GLY A CA 1
ATOM 719 C C . GLY A 1 89 ? 1.740 10.105 5.386 1.00 73.88 89 GLY A C 1
ATOM 720 O O . GLY A 1 89 ? 0.625 10.155 4.876 1.00 73.88 89 GLY A O 1
ATOM 721 N N . ALA A 1 90 ? 2.799 9.631 4.715 1.00 81.31 90 ALA A N 1
ATOM 722 C CA . ALA A 1 90 ? 2.665 9.054 3.383 1.00 81.31 90 ALA A CA 1
ATOM 723 C C . ALA A 1 90 ? 1.713 7.849 3.425 1.00 81.31 90 ALA A C 1
ATOM 725 O O . ALA A 1 90 ? 2.014 6.816 4.031 1.00 81.31 90 ALA A O 1
ATOM 726 N N . THR A 1 91 ? 0.567 7.984 2.763 1.00 86.81 91 THR A N 1
ATOM 727 C CA . THR A 1 91 ? -0.404 6.902 2.608 1.00 86.81 91 THR A CA 1
ATOM 728 C C . THR A 1 91 ? 0.226 5.736 1.848 1.00 86.81 91 THR A C 1
ATOM 730 O O . THR A 1 91 ? 1.092 5.933 0.989 1.00 86.81 91 THR A O 1
ATOM 733 N N . GLY A 1 92 ? -0.187 4.509 2.170 1.00 92.88 92 GLY A N 1
ATOM 734 C CA . GLY A 1 92 ? 0.185 3.338 1.374 1.00 92.88 92 GLY A CA 1
ATOM 735 C C . GLY A 1 92 ? -0.560 3.307 0.034 1.00 92.88 92 GLY A C 1
ATOM 736 O O . GLY A 1 92 ? -1.213 4.276 -0.359 1.00 92.88 92 GLY A O 1
ATOM 737 N N . ALA A 1 93 ? -0.601 2.140 -0.597 1.00 95.81 93 ALA A N 1
ATOM 738 C CA . ALA A 1 93 ? -1.415 1.849 -1.771 1.00 95.81 93 ALA A CA 1
ATOM 739 C C . ALA A 1 93 ? -2.307 0.625 -1.479 1.00 95.81 93 ALA A C 1
ATOM 741 O O . ALA A 1 93 ? -1.801 -0.445 -1.145 1.00 95.81 93 ALA A O 1
ATOM 742 N N . GLY A 1 94 ? -3.631 0.815 -1.507 1.00 97.00 94 GLY A N 1
ATOM 743 C CA . GLY A 1 94 ? -4.618 -0.215 -1.141 1.00 97.00 94 GLY A CA 1
ATOM 744 C C . GLY A 1 94 ? -4.944 -1.198 -2.268 1.00 97.00 94 GLY A C 1
ATOM 745 O O . GLY A 1 94 ? -5.465 -2.271 -2.000 1.00 97.00 94 GLY A O 1
ATOM 746 N N . HIS A 1 95 ? -4.584 -0.842 -3.503 1.00 97.81 95 HIS A N 1
ATOM 747 C CA . HIS A 1 95 ? -4.956 -1.550 -4.731 1.00 97.81 95 HIS A CA 1
ATOM 748 C C . HIS A 1 95 ? -3.783 -2.227 -5.445 1.00 97.81 95 HIS A C 1
ATOM 750 O O . HIS A 1 95 ? -3.918 -2.665 -6.580 1.00 97.81 95 HIS A O 1
ATOM 756 N N . TYR A 1 96 ? -2.608 -2.290 -4.816 1.00 97.56 96 TYR A N 1
ATOM 757 C CA . TYR A 1 96 ? -1.405 -2.861 -5.424 1.00 97.56 96 TYR A CA 1
ATOM 758 C C . TYR A 1 96 ? -0.849 -3.922 -4.491 1.00 97.56 96 TYR A C 1
ATOM 760 O O . TYR A 1 96 ? -0.269 -3.612 -3.449 1.00 97.56 96 TYR A O 1
ATOM 768 N N . ARG A 1 97 ? -1.053 -5.181 -4.867 1.00 98.00 97 ARG A N 1
ATOM 769 C CA . ARG A 1 97 ? -0.560 -6.343 -4.132 1.00 98.00 97 ARG A CA 1
ATOM 770 C C . ARG A 1 97 ? 0.821 -6.710 -4.655 1.00 98.00 97 ARG A C 1
ATOM 772 O O . ARG A 1 97 ? 0.940 -7.024 -5.836 1.00 98.00 97 ARG A O 1
ATOM 779 N N . ALA A 1 98 ? 1.844 -6.683 -3.805 1.00 97.88 98 ALA A N 1
ATOM 780 C CA . ALA A 1 98 ? 3.154 -7.225 -4.155 1.00 97.88 98 ALA A CA 1
ATOM 781 C C . ALA A 1 98 ? 3.058 -8.748 -4.317 1.00 97.88 98 ALA A C 1
ATOM 783 O O . ALA A 1 98 ? 2.359 -9.402 -3.543 1.00 97.88 98 ALA A O 1
ATOM 784 N N . LEU A 1 99 ? 3.745 -9.292 -5.318 1.00 96.06 99 LEU A N 1
ATOM 785 C CA . LEU A 1 99 ? 3.792 -10.732 -5.598 1.00 96.06 99 LEU A CA 1
ATOM 786 C C . LEU A 1 99 ? 5.212 -11.289 -5.571 1.00 96.06 99 LEU A C 1
ATOM 788 O O . LEU A 1 99 ? 5.401 -12.448 -5.226 1.00 96.06 99 LEU A O 1
ATOM 792 N N . TYR A 1 100 ? 6.185 -10.465 -5.951 1.00 95.44 100 TYR A N 1
ATOM 793 C CA . TYR A 1 100 ? 7.578 -10.865 -6.076 1.00 95.44 100 TYR A CA 1
ATOM 794 C C . TYR A 1 100 ? 8.497 -9.675 -5.816 1.00 95.44 100 TYR A C 1
ATOM 796 O O . TYR A 1 100 ? 8.187 -8.540 -6.207 1.00 95.44 100 TYR A O 1
ATOM 804 N N . ALA A 1 101 ? 9.649 -9.948 -5.220 1.00 96.12 101 ALA A N 1
ATOM 805 C CA . ALA A 1 101 ? 10.818 -9.090 -5.288 1.00 96.12 101 ALA A CA 1
ATOM 806 C C . ALA A 1 101 ? 12.052 -9.926 -5.620 1.00 96.12 101 ALA A C 1
ATOM 808 O O . ALA A 1 101 ? 12.147 -11.073 -5.206 1.00 96.12 101 ALA A O 1
ATOM 809 N N . SER A 1 102 ? 12.997 -9.345 -6.355 1.00 91.94 102 SER A N 1
ATOM 810 C CA . SER A 1 102 ? 14.325 -9.941 -6.476 1.00 91.94 102 SER A CA 1
ATOM 811 C C . SER A 1 102 ? 15.047 -9.899 -5.128 1.00 91.94 102 SER A C 1
ATOM 813 O O . SER A 1 102 ? 14.775 -9.017 -4.309 1.00 91.94 102 SER A O 1
ATOM 815 N N . ASP A 1 103 ? 15.992 -10.817 -4.921 1.00 90.31 103 ASP A N 1
ATOM 816 C CA . ASP A 1 103 ? 16.750 -10.938 -3.666 1.00 90.31 103 ASP A CA 1
ATOM 817 C C . ASP A 1 103 ? 17.509 -9.650 -3.300 1.00 90.31 103 ASP A C 1
ATOM 819 O O . ASP A 1 103 ? 17.610 -9.278 -2.133 1.00 90.31 103 ASP A O 1
ATOM 823 N N . ASP A 1 104 ? 18.009 -8.931 -4.309 1.00 89.31 104 ASP A N 1
ATOM 824 C CA . ASP A 1 104 ? 18.674 -7.629 -4.165 1.00 89.31 104 ASP A CA 1
ATOM 825 C C . ASP A 1 104 ? 17.688 -6.451 -4.023 1.00 89.31 104 ASP A C 1
ATOM 827 O O . ASP A 1 104 ? 18.086 -5.306 -3.822 1.00 89.31 104 ASP A O 1
ATOM 831 N N . GLY A 1 105 ? 16.388 -6.720 -4.142 1.00 89.81 105 GLY A N 1
ATOM 832 C CA . GLY A 1 105 ? 15.311 -5.747 -4.075 1.00 89.81 105 GLY A CA 1
ATOM 833 C C . GLY A 1 105 ? 15.160 -4.846 -5.302 1.00 89.81 105 GLY A C 1
ATOM 834 O O . GLY A 1 105 ? 14.179 -4.094 -5.330 1.00 89.81 105 GLY A O 1
ATOM 835 N N . SER A 1 106 ? 16.047 -4.952 -6.297 1.00 88.56 106 SER A N 1
ATOM 836 C CA . SER A 1 106 ? 16.135 -4.054 -7.455 1.00 88.56 106 SER A CA 1
ATOM 837 C C . SER A 1 106 ? 14.962 -4.174 -8.423 1.00 88.56 106 SER A C 1
ATOM 839 O O . SER A 1 106 ? 14.722 -3.271 -9.224 1.00 88.56 106 SER A O 1
ATOM 841 N N . VAL A 1 107 ? 14.194 -5.265 -8.348 1.00 90.50 107 VAL A N 1
ATOM 842 C CA . VAL A 1 107 ? 12.975 -5.505 -9.124 1.00 90.50 107 VAL A CA 1
ATOM 843 C C . VAL A 1 107 ? 11.849 -5.914 -8.184 1.00 90.50 107 VAL A C 1
ATOM 845 O O . VAL A 1 107 ? 12.029 -6.754 -7.307 1.00 90.50 107 VAL A O 1
ATOM 848 N N . LYS A 1 108 ? 10.654 -5.346 -8.380 1.00 95.25 108 LYS A N 1
ATOM 849 C CA . LYS A 1 108 ? 9.440 -5.766 -7.659 1.00 95.25 108 LYS A CA 1
ATOM 850 C C . LYS A 1 108 ? 8.241 -5.823 -8.583 1.00 95.25 108 LYS A C 1
ATOM 852 O O . LYS A 1 108 ? 8.054 -4.914 -9.395 1.00 95.25 108 LYS A O 1
ATOM 857 N N . VAL A 1 109 ? 7.416 -6.851 -8.419 1.00 95.50 109 VAL A N 1
ATOM 858 C CA . VAL A 1 109 ? 6.208 -7.081 -9.215 1.00 95.50 109 VAL A CA 1
ATOM 859 C C . VAL A 1 109 ? 4.978 -6.922 -8.337 1.00 95.50 109 VAL A C 1
ATOM 861 O O . VAL A 1 109 ? 4.888 -7.489 -7.246 1.00 95.50 109 VAL A O 1
ATOM 864 N N . PHE A 1 110 ? 4.013 -6.169 -8.846 1.00 96.62 110 PHE A N 1
ATOM 865 C CA . PHE A 1 110 ? 2.725 -5.926 -8.222 1.00 96.62 110 PHE A CA 1
ATOM 866 C C . PHE A 1 110 ? 1.606 -6.326 -9.174 1.00 96.62 110 PHE A C 1
ATOM 868 O O . PHE A 1 110 ? 1.730 -6.151 -10.381 1.00 96.62 110 PHE A O 1
ATOM 875 N N . THR A 1 111 ? 0.485 -6.786 -8.634 1.00 94.88 111 THR A N 1
ATOM 876 C CA . THR A 1 111 ? -0.778 -6.898 -9.370 1.00 94.88 111 THR A CA 1
ATOM 877 C C . THR A 1 111 ? -1.743 -5.833 -8.858 1.00 94.88 111 THR A C 1
ATOM 879 O O . THR A 1 11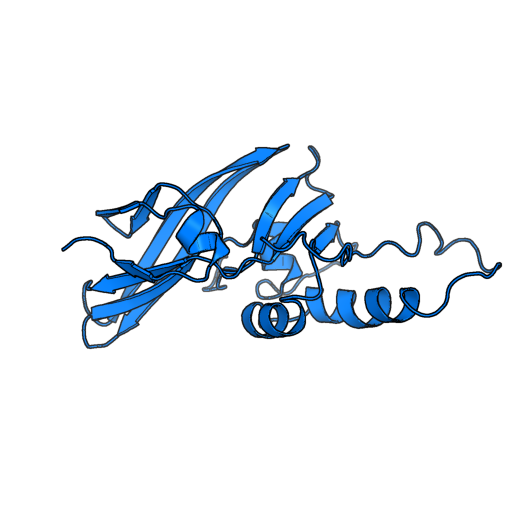1 ? -1.942 -5.731 -7.639 1.00 94.88 111 THR A O 1
ATOM 882 N N . PRO A 1 112 ? -2.355 -5.034 -9.749 1.00 96.31 112 PRO A N 1
ATOM 883 C CA . PRO A 1 112 ? -3.528 -4.251 -9.398 1.00 96.31 112 PRO A CA 1
ATOM 884 C C . PRO A 1 112 ? -4.647 -5.180 -8.911 1.00 96.31 112 PRO A C 1
ATOM 886 O O . PRO A 1 112 ? -4.863 -6.245 -9.491 1.00 96.31 112 PRO A O 1
ATOM 889 N N . VAL A 1 113 ? -5.341 -4.797 -7.842 1.00 97.00 113 VAL A N 1
ATOM 890 C CA . VAL A 1 113 ? -6.493 -5.524 -7.289 1.00 97.00 113 VAL A CA 1
ATOM 891 C C . VAL A 1 113 ? -7.571 -4.536 -6.846 1.00 97.00 113 VAL A C 1
ATOM 893 O O . VAL A 1 113 ? -7.225 -3.452 -6.367 1.00 97.00 113 VAL A O 1
ATOM 896 N N . PRO A 1 114 ? -8.863 -4.905 -6.914 1.00 97.44 114 PRO A N 1
ATOM 897 C CA . PRO A 1 114 ? -9.918 -4.119 -6.280 1.00 97.44 114 PRO A CA 1
ATOM 898 C C . PRO A 1 114 ? -9.669 -3.884 -4.793 1.00 97.44 114 PRO A C 1
ATOM 900 O O . PRO A 1 114 ? -9.953 -2.801 -4.306 1.00 97.44 114 PRO A O 1
ATOM 903 N N . GLY A 1 115 ? -9.061 -4.846 -4.096 1.00 98.06 115 GLY A N 1
ATOM 904 C CA . GLY A 1 115 ? -8.732 -4.726 -2.680 1.00 98.06 115 GLY A CA 1
ATOM 905 C C . GLY A 1 115 ? -9.969 -4.852 -1.792 1.00 98.06 115 GLY A C 1
ATOM 906 O O . GLY A 1 115 ? -11.080 -4.513 -2.180 1.00 98.06 115 GLY A O 1
ATOM 907 N N . ALA A 1 116 ? -9.795 -5.370 -0.582 1.00 98.38 116 ALA A N 1
ATOM 908 C CA . ALA A 1 116 ? -10.896 -5.464 0.367 1.00 98.38 116 ALA A CA 1
ATOM 909 C C . ALA A 1 116 ? -11.044 -4.132 1.099 1.00 98.38 116 ALA A C 1
ATOM 911 O O . ALA A 1 116 ? -10.048 -3.586 1.583 1.00 98.38 116 ALA A O 1
ATOM 912 N N . ASN A 1 117 ? -12.268 -3.629 1.220 1.00 98.00 117 ASN A N 1
ATOM 913 C CA . ASN A 1 117 ? -12.543 -2.437 2.006 1.00 98.00 117 ASN A CA 1
ATOM 914 C C . ASN A 1 117 ? -12.823 -2.828 3.461 1.00 98.00 117 ASN A C 1
ATOM 916 O O . ASN A 1 117 ? -13.860 -3.413 3.771 1.00 98.00 117 ASN A O 1
ATOM 920 N N . VAL A 1 118 ? -11.882 -2.527 4.353 1.00 97.50 118 VAL A N 1
ATOM 921 C CA . VAL A 1 118 ? -12.004 -2.816 5.783 1.00 97.50 118 VAL A CA 1
ATOM 922 C C . VAL A 1 118 ? -12.657 -1.635 6.488 1.00 97.50 118 VAL A C 1
ATOM 924 O O . VAL A 1 118 ? -12.131 -0.521 6.442 1.00 97.50 118 VAL A O 1
ATOM 927 N N . THR A 1 119 ? -13.766 -1.888 7.176 1.00 96.00 119 THR A N 1
ATOM 928 C CA . THR A 1 119 ? -14.576 -0.873 7.861 1.00 96.00 119 THR A CA 1
ATOM 929 C C . THR A 1 119 ? -14.741 -1.176 9.345 1.00 96.00 119 THR A C 1
ATOM 931 O O . THR A 1 119 ? -14.606 -2.317 9.789 1.00 96.00 119 THR A O 1
ATOM 934 N N . GLY A 1 120 ? -15.060 -0.165 10.146 1.00 93.44 120 GLY A N 1
ATOM 935 C CA . GLY A 1 120 ? -15.445 -0.365 11.541 1.00 93.44 120 GLY A CA 1
ATOM 936 C C . GLY A 1 120 ? -15.481 0.928 12.343 1.00 93.44 120 GLY A C 1
ATOM 937 O O . GLY A 1 120 ? -15.139 1.991 11.834 1.00 93.44 120 GLY A O 1
ATOM 938 N N . ALA A 1 121 ? -15.852 0.808 13.617 1.00 91.88 121 ALA A N 1
ATOM 939 C CA . ALA A 1 121 ? -15.887 1.921 14.561 1.00 91.88 121 ALA A CA 1
ATOM 940 C C . ALA A 1 121 ? -14.724 1.849 15.566 1.00 91.88 121 ALA A C 1
ATOM 942 O O . ALA A 1 121 ? -14.365 0.772 16.063 1.00 91.88 121 ALA A O 1
ATOM 943 N N . ARG A 1 122 ? -14.122 2.998 15.867 1.00 89.69 122 ARG A N 1
ATOM 944 C CA . ARG A 1 122 ? -13.070 3.221 16.872 1.00 89.69 122 ARG A CA 1
ATOM 945 C C . ARG A 1 122 ? -13.264 4.591 17.523 1.00 89.69 122 ARG A C 1
ATOM 947 O O . ARG A 1 122 ? -14.241 5.276 17.253 1.00 89.69 122 ARG A O 1
ATOM 954 N N . SER A 1 123 ? -12.350 4.979 18.411 1.00 89.69 123 SER A N 1
ATOM 955 C CA . SER A 1 123 ? -12.371 6.304 19.033 1.00 89.69 123 SER A CA 1
ATOM 956 C C . SER A 1 123 ? -12.430 7.401 17.972 1.00 89.69 123 SER A C 1
ATOM 958 O O . SER A 1 123 ? -11.603 7.400 17.064 1.00 89.69 123 SER A O 1
ATOM 960 N N . ALA A 1 124 ? -13.377 8.329 18.109 1.00 92.75 124 ALA A N 1
ATOM 961 C CA . ALA A 1 124 ? -13.539 9.460 17.202 1.00 92.75 124 ALA A CA 1
ATOM 962 C C . ALA A 1 124 ? -12.247 10.276 17.059 1.00 92.75 124 ALA A C 1
ATOM 964 O O . ALA A 1 124 ? -11.501 10.456 18.024 1.00 92.75 124 ALA A O 1
ATOM 965 N N . ASN A 1 125 ? -12.004 10.797 15.852 1.00 91.50 125 ASN A N 1
ATOM 966 C CA . ASN A 1 125 ? -10.826 11.606 15.510 1.00 91.50 125 ASN A CA 1
ATOM 967 C C . ASN A 1 125 ? -9.462 10.951 15.837 1.00 91.50 125 ASN A C 1
ATOM 969 O O . ASN A 1 125 ? -8.455 11.643 16.001 1.00 91.50 125 ASN A O 1
ATOM 973 N N . ALA A 1 126 ? -9.395 9.622 15.930 1.00 91.12 126 ALA A N 1
ATOM 974 C CA . ALA A 1 126 ? -8.156 8.886 16.127 1.00 91.12 126 ALA A CA 1
ATOM 975 C C . ALA A 1 126 ? -7.479 8.539 14.794 1.00 91.12 126 ALA A C 1
ATOM 977 O O . ALA A 1 126 ? -8.116 8.383 13.753 1.00 91.12 126 ALA A O 1
ATOM 978 N N . THR A 1 127 ? -6.157 8.358 14.831 1.00 91.62 127 THR A N 1
ATOM 979 C CA . THR A 1 127 ? -5.408 7.745 13.726 1.00 91.62 127 THR A CA 1
ATOM 980 C C . THR A 1 127 ? -5.086 6.302 14.073 1.00 91.62 127 THR A C 1
ATOM 982 O O . THR A 1 127 ? -4.420 6.019 15.066 1.00 91.62 127 THR A O 1
ATOM 985 N N . LEU A 1 128 ? -5.537 5.391 13.224 1.00 91.81 128 LEU A N 1
ATOM 986 C CA . LEU A 1 128 ? -5.353 3.957 13.351 1.00 91.81 128 LEU A CA 1
ATOM 987 C C . LEU A 1 128 ? -4.294 3.475 12.366 1.00 91.81 128 LEU A C 1
ATOM 989 O O . LEU A 1 128 ? -4.146 3.998 11.257 1.00 91.81 128 LEU A O 1
ATOM 993 N N . THR A 1 129 ? -3.585 2.426 12.769 1.00 93.75 129 THR A N 1
ATOM 994 C CA . THR A 1 129 ? -2.742 1.648 11.863 1.00 93.75 129 THR A CA 1
ATOM 995 C C . THR A 1 129 ? -3.379 0.282 11.664 1.00 93.75 129 THR A C 1
ATOM 997 O O . THR A 1 129 ? -3.660 -0.420 12.634 1.00 93.75 129 THR A O 1
ATOM 1000 N N . VAL A 1 130 ? -3.606 -0.067 10.401 1.00 95.88 130 VAL A N 1
ATOM 1001 C CA . VAL A 1 130 ? -4.003 -1.404 9.966 1.00 95.88 130 VAL A CA 1
ATOM 1002 C C . VAL A 1 130 ? -2.762 -2.093 9.426 1.00 95.88 130 VAL A C 1
ATOM 1004 O O . VAL A 1 130 ? -2.140 -1.562 8.503 1.00 95.88 130 VAL A O 1
ATOM 1007 N N . SER A 1 131 ? -2.365 -3.227 10.000 1.00 97.06 131 SER A N 1
ATOM 1008 C CA . SER A 1 131 ? -1.114 -3.893 9.627 1.00 97.06 131 SER A CA 1
ATOM 1009 C C . SER A 1 131 ? -1.221 -5.406 9.513 1.00 97.06 131 SER A C 1
ATOM 1011 O O . SER A 1 131 ? -2.115 -6.032 10.080 1.00 97.06 131 SER A O 1
ATOM 1013 N N . LYS A 1 132 ? -0.311 -5.981 8.726 1.00 97.38 132 LYS A N 1
ATOM 1014 C CA . LYS A 1 132 ? -0.157 -7.420 8.518 1.00 97.38 132 LYS A CA 1
ATOM 1015 C C . LYS A 1 132 ? 1.276 -7.729 8.089 1.00 97.38 132 LYS A C 1
ATOM 1017 O O . LYS A 1 132 ? 1.830 -7.013 7.255 1.00 97.38 132 LYS A O 1
ATOM 1022 N N . SER A 1 133 ? 1.840 -8.821 8.597 1.00 97.88 133 SER A N 1
ATOM 1023 C CA . SER A 1 133 ? 3.055 -9.413 8.029 1.00 97.88 133 SER A CA 1
ATOM 1024 C C . SER A 1 133 ? 2.721 -10.106 6.710 1.00 97.88 133 SER A C 1
ATOM 1026 O O . SER A 1 133 ? 1.797 -10.921 6.638 1.00 97.88 133 SER A O 1
ATOM 1028 N N . VAL A 1 134 ? 3.449 -9.748 5.660 1.00 98.06 134 VAL A N 1
ATOM 1029 C CA . VAL A 1 134 ? 3.284 -10.283 4.312 1.00 98.06 134 VAL A CA 1
ATOM 1030 C C . VAL A 1 134 ? 4.558 -11.012 3.924 1.00 98.06 134 VAL A C 1
ATOM 1032 O O . VAL A 1 134 ? 5.655 -10.485 4.086 1.00 98.06 134 VAL A O 1
ATOM 1035 N N . GLU A 1 135 ? 4.378 -12.206 3.381 1.00 97.50 135 GLU A N 1
ATOM 1036 C CA . GLU A 1 135 ? 5.434 -13.020 2.802 1.00 97.50 135 GLU A CA 1
ATOM 1037 C C . GLU A 1 135 ? 5.100 -13.251 1.330 1.00 97.50 135 GLU A C 1
ATOM 1039 O O . GLU A 1 135 ? 3.961 -13.579 0.982 1.00 97.50 135 GLU A O 1
ATOM 1044 N N . ILE A 1 136 ? 6.083 -12.998 0.477 1.00 95.88 136 ILE A N 1
ATOM 1045 C CA . ILE A 1 136 ? 6.033 -13.195 -0.968 1.00 95.88 136 ILE A CA 1
ATOM 1046 C C . ILE A 1 136 ? 7.324 -13.879 -1.408 1.00 95.88 136 ILE A C 1
ATOM 1048 O O . ILE A 1 136 ? 8.281 -13.990 -0.641 1.00 95.88 136 ILE A O 1
ATOM 1052 N N . GLU A 1 137 ? 7.386 -14.281 -2.671 1.00 93.00 137 GLU A N 1
ATOM 1053 C CA . GLU A 1 137 ? 8.641 -14.751 -3.240 1.00 93.00 137 GLU A CA 1
ATOM 1054 C C . GLU A 1 137 ? 9.698 -13.628 -3.207 1.00 93.00 137 GLU A C 1
ATOM 1056 O O . GLU A 1 137 ? 9.463 -12.515 -3.690 1.00 93.00 137 GLU A O 1
ATOM 1061 N N . GLY A 1 138 ? 10.836 -13.924 -2.573 1.00 93.19 138 GLY A N 1
ATOM 1062 C CA . GLY A 1 138 ? 11.994 -13.034 -2.444 1.00 93.19 138 GLY A CA 1
ATOM 1063 C C . GLY A 1 138 ? 11.886 -11.923 -1.390 1.00 93.19 138 GLY A C 1
ATOM 1064 O O . GLY A 1 138 ? 12.827 -11.147 -1.238 1.00 93.19 138 GLY A O 1
ATOM 1065 N N . ALA A 1 139 ? 10.786 -11.814 -0.626 1.00 95.88 139 ALA A N 1
ATOM 1066 C CA . ALA A 1 139 ? 10.706 -10.837 0.467 1.00 95.88 139 ALA A CA 1
ATOM 1067 C C . ALA A 1 139 ? 9.674 -11.169 1.557 1.00 95.88 139 ALA A C 1
ATOM 1069 O O . ALA A 1 139 ? 8.589 -11.685 1.300 1.00 95.88 139 ALA A O 1
ATOM 1070 N N . SER A 1 140 ? 9.974 -10.722 2.778 1.00 96.81 140 SER A N 1
ATOM 1071 C CA . SER A 1 140 ? 9.023 -10.635 3.890 1.00 96.81 140 SER A CA 1
ATOM 1072 C C . SER A 1 140 ? 9.033 -9.219 4.464 1.00 96.81 140 SER A C 1
ATOM 1074 O O . SER A 1 140 ? 10.095 -8.610 4.613 1.00 96.81 140 SER A O 1
ATOM 1076 N N . PHE A 1 141 ? 7.857 -8.648 4.726 1.00 96.75 141 PHE A N 1
ATOM 1077 C CA . PHE A 1 141 ? 7.726 -7.261 5.175 1.00 96.75 141 PHE A CA 1
ATOM 1078 C C . PHE A 1 141 ? 6.439 -7.006 5.967 1.00 96.75 141 PHE A C 1
ATOM 1080 O O . PHE A 1 141 ? 5.432 -7.699 5.824 1.00 96.75 141 PHE A O 1
ATOM 1087 N N . GLU A 1 142 ? 6.440 -5.946 6.779 1.00 97.00 142 GLU A N 1
ATOM 1088 C CA . GLU A 1 142 ? 5.227 -5.455 7.436 1.00 97.00 142 GLU A CA 1
ATOM 1089 C C . GLU A 1 142 ? 4.470 -4.482 6.515 1.00 97.00 142 GLU A C 1
ATOM 1091 O O . GLU A 1 142 ? 4.893 -3.346 6.248 1.00 97.00 142 GLU A O 1
ATOM 1096 N N . TYR A 1 143 ? 3.303 -4.910 6.044 1.00 97.81 143 TYR A N 1
ATOM 1097 C CA . TYR A 1 143 ? 2.377 -4.037 5.342 1.00 97.81 143 TYR A CA 1
ATOM 1098 C C . TYR A 1 143 ? 1.561 -3.218 6.340 1.00 97.81 143 TYR A C 1
ATOM 1100 O O . TYR A 1 143 ? 0.988 -3.760 7.282 1.00 97.81 143 TYR A O 1
ATOM 1108 N N . ARG A 1 144 ? 1.475 -1.904 6.115 1.00 96.81 144 ARG A N 1
ATOM 1109 C CA . ARG A 1 144 ? 0.755 -0.958 6.970 1.00 96.81 144 ARG A CA 1
ATOM 1110 C C . ARG A 1 144 ? -0.095 -0.007 6.146 1.00 96.81 144 ARG A C 1
ATOM 1112 O O . ARG A 1 144 ? 0.322 0.487 5.100 1.00 96.81 144 ARG A O 1
ATOM 1119 N N . ARG A 1 145 ? -1.257 0.342 6.679 1.00 96.06 145 ARG A N 1
ATOM 1120 C CA . ARG A 1 145 ? -2.109 1.441 6.232 1.00 96.06 145 ARG A CA 1
ATOM 1121 C C . ARG A 1 145 ? -2.401 2.338 7.422 1.00 96.06 145 ARG A C 1
ATOM 1123 O O . ARG A 1 145 ? -2.691 1.846 8.506 1.00 96.06 145 ARG A O 1
ATOM 1130 N N . LYS A 1 146 ? -2.321 3.650 7.217 1.00 92.62 146 LYS A N 1
ATOM 1131 C CA . LYS A 1 146 ? -2.793 4.639 8.189 1.00 92.62 146 LYS A CA 1
ATOM 1132 C C . LYS A 1 146 ? -4.157 5.136 7.741 1.00 92.62 146 LYS A C 1
ATOM 1134 O O . LYS A 1 146 ? -4.310 5.473 6.568 1.00 92.62 146 LYS A O 1
ATOM 1139 N N . VAL A 1 147 ? -5.110 5.160 8.660 1.00 91.81 147 VAL A N 1
ATOM 1140 C CA . VAL A 1 147 ? -6.472 5.649 8.432 1.00 91.81 147 VAL A CA 1
ATOM 1141 C C . VAL A 1 147 ? -6.905 6.468 9.639 1.00 91.81 147 VAL A C 1
ATOM 1143 O O . VAL A 1 147 ? -6.577 6.116 10.770 1.00 91.81 147 VAL A O 1
ATOM 1146 N N . SER A 1 148 ? -7.602 7.571 9.404 1.00 91.88 148 SER A N 1
ATOM 1147 C CA . SER A 1 148 ? -8.181 8.387 10.468 1.00 91.88 148 SER A CA 1
ATOM 1148 C C . SER A 1 148 ? -9.676 8.112 10.556 1.00 91.88 148 SER A C 1
ATOM 1150 O O . SER A 1 148 ? -10.328 7.949 9.527 1.00 91.88 148 SER A O 1
ATOM 1152 N N . THR A 1 149 ? -10.200 8.033 11.772 1.00 92.56 149 THR A N 1
ATOM 1153 C CA . THR A 1 149 ? -11.640 7.907 12.024 1.00 92.56 149 THR A CA 1
ATOM 1154 C C . THR A 1 149 ? -12.315 9.272 11.967 1.00 92.56 149 THR A C 1
ATOM 1156 O O . THR A 1 149 ? -11.715 10.261 12.402 1.00 92.56 149 THR A O 1
ATOM 1159 N N . GLY A 1 150 ? -13.570 9.313 11.528 1.00 89.69 150 GLY A N 1
ATOM 1160 C CA . GLY A 1 150 ? -14.401 10.514 11.580 1.00 89.69 150 GLY A CA 1
ATOM 1161 C C . GLY A 1 150 ? -14.810 10.937 13.003 1.00 89.69 150 GLY A C 1
ATOM 1162 O O . GLY A 1 150 ? -14.410 10.307 13.993 1.00 89.69 150 GLY A O 1
ATOM 1163 N N . PRO A 1 151 ? -15.621 12.006 13.128 1.00 92.38 151 PRO A N 1
ATOM 1164 C CA . PRO A 1 151 ? -16.220 12.437 14.396 1.00 92.38 151 PRO A CA 1
ATOM 1165 C C . PRO A 1 151 ? -17.171 11.403 15.020 1.00 92.38 151 PRO A C 1
ATOM 1167 O O . PRO A 1 151 ? -17.363 11.395 16.231 1.00 92.38 151 PRO A O 1
ATOM 1170 N N . ASP A 1 152 ? -17.745 10.535 14.194 1.00 92.06 152 ASP A N 1
ATOM 1171 C CA . ASP A 1 152 ? -18.578 9.383 14.553 1.00 92.06 152 ASP A CA 1
ATOM 1172 C C . ASP A 1 152 ? -17.761 8.137 14.938 1.00 92.06 152 ASP A C 1
ATOM 1174 O O . ASP A 1 152 ? -18.314 7.146 15.412 1.00 92.06 152 ASP A O 1
ATOM 1178 N N . GLY A 1 153 ? -16.436 8.184 14.769 1.00 93.00 153 GLY A N 1
ATOM 1179 C CA . GLY A 1 153 ? -15.551 7.058 15.044 1.00 93.00 153 GLY A CA 1
ATOM 1180 C C . GLY A 1 153 ? -15.463 6.033 13.917 1.00 93.00 153 GLY A C 1
ATOM 1181 O O . GLY A 1 153 ? -14.741 5.045 14.069 1.00 93.00 153 GLY A O 1
ATOM 1182 N N . GLU A 1 154 ? -16.130 6.241 12.783 1.00 94.06 154 GLU A N 1
ATOM 1183 C CA . GLU A 1 154 ? -16.076 5.303 11.663 1.00 94.06 154 GLU A CA 1
ATOM 1184 C C . GLU A 1 154 ? -14.782 5.457 10.856 1.00 94.06 154 GLU A C 1
ATOM 1186 O O . GLU A 1 154 ? -14.243 6.556 10.693 1.00 94.06 154 GLU A O 1
ATOM 1191 N N . PHE A 1 155 ? -14.260 4.344 10.338 1.00 94.50 155 PHE A N 1
ATOM 1192 C CA . PHE A 1 155 ? -13.152 4.337 9.386 1.00 94.50 155 PHE A CA 1
ATOM 1193 C C . PHE A 1 155 ? -13.412 3.364 8.233 1.00 94.50 155 PHE A C 1
ATOM 1195 O O . PHE A 1 155 ? -14.110 2.361 8.385 1.00 94.50 155 PHE A O 1
ATOM 1202 N N . SER A 1 156 ? -12.772 3.638 7.095 1.00 95.25 156 SER A N 1
ATOM 1203 C CA . SER A 1 156 ? -12.767 2.785 5.903 1.00 95.25 156 SER A CA 1
ATOM 1204 C C . SER A 1 156 ? -11.363 2.769 5.309 1.00 95.25 156 SER A C 1
ATOM 1206 O O . SER A 1 156 ? -10.748 3.823 5.130 1.00 95.25 156 SER A O 1
ATOM 1208 N N . VAL A 1 157 ? -10.821 1.588 5.017 1.00 96.56 157 VAL A N 1
ATOM 1209 C CA . VAL A 1 157 ? -9.488 1.460 4.422 1.00 96.56 157 VAL A CA 1
ATOM 1210 C C . VAL A 1 157 ? -9.377 0.249 3.507 1.00 96.56 157 VAL A C 1
ATOM 1212 O O . VAL A 1 157 ? -9.586 -0.886 3.922 1.00 96.56 157 VAL A O 1
ATOM 1215 N N . THR A 1 158 ? -8.955 0.486 2.266 1.00 98.06 158 THR A N 1
ATOM 1216 C CA . THR A 1 158 ? -8.684 -0.593 1.314 1.00 98.06 158 THR A CA 1
ATOM 1217 C C . THR A 1 158 ? -7.340 -1.263 1.585 1.00 98.06 158 THR A C 1
ATOM 1219 O O . THR A 1 158 ? -6.318 -0.581 1.762 1.00 98.06 158 THR A O 1
ATOM 1222 N N . VAL A 1 159 ? -7.333 -2.598 1.571 1.00 98.31 159 VAL A N 1
ATOM 1223 C CA . VAL A 1 159 ? -6.136 -3.434 1.710 1.00 98.31 159 VAL A CA 1
ATOM 1224 C C . VAL A 1 159 ? -6.015 -4.455 0.561 1.00 98.31 159 VAL A C 1
ATOM 1226 O O . VAL A 1 159 ? -7.018 -5.051 0.165 1.00 98.31 159 VAL A O 1
ATOM 1229 N N . PRO A 1 160 ? -4.802 -4.697 0.026 1.00 98.25 160 PRO A N 1
ATOM 1230 C CA . PRO A 1 160 ? -4.613 -5.533 -1.159 1.00 98.25 160 PRO A CA 1
ATOM 1231 C C . PRO A 1 160 ? -4.264 -6.995 -0.850 1.00 98.25 160 PRO A C 1
ATOM 1233 O O . PRO A 1 160 ? -4.094 -7.770 -1.787 1.00 98.25 160 PRO A O 1
ATOM 1236 N N . TYR A 1 161 ? -4.109 -7.388 0.418 1.00 98.12 161 TYR A N 1
ATOM 1237 C CA . TYR A 1 161 ? -3.773 -8.765 0.794 1.00 98.12 161 TYR A CA 1
ATOM 1238 C C . TYR A 1 161 ? -4.925 -9.398 1.572 1.00 98.12 161 TYR A C 1
ATOM 1240 O O . TYR A 1 161 ? -5.654 -8.718 2.289 1.00 98.12 161 TYR A O 1
ATOM 1248 N N . SER A 1 162 ? -5.079 -10.711 1.443 1.00 98.06 162 SER A N 1
ATOM 1249 C CA . SER A 1 162 ? -5.967 -11.508 2.284 1.00 98.06 162 SER A CA 1
ATOM 1250 C C . SER A 1 162 ? -5.260 -11.965 3.561 1.00 98.06 162 SER A C 1
ATOM 1252 O O . SER A 1 162 ? -4.048 -11.790 3.734 1.00 98.06 162 SER A O 1
ATOM 1254 N N . GLY A 1 163 ? -6.023 -12.554 4.476 1.00 97.50 163 GLY A N 1
ATOM 1255 C CA . GLY A 1 163 ? -5.579 -13.041 5.776 1.00 97.50 163 GLY A CA 1
ATOM 1256 C C . GLY A 1 163 ? -5.912 -12.077 6.910 1.00 97.50 163 GLY A C 1
ATOM 1257 O O . GLY A 1 163 ? -6.767 -11.202 6.783 1.00 97.50 163 GLY A O 1
ATOM 1258 N N . THR A 1 164 ? -5.247 -12.262 8.046 1.00 97.75 164 THR A N 1
ATOM 1259 C CA . THR A 1 164 ? -5.572 -11.534 9.276 1.00 97.75 164 THR A CA 1
ATOM 1260 C C . THR A 1 164 ? -4.805 -10.222 9.373 1.00 97.75 164 THR A C 1
ATOM 1262 O O . THR A 1 164 ? -3.577 -10.211 9.289 1.00 97.75 164 THR A O 1
ATOM 1265 N N . TYR A 1 165 ? -5.535 -9.132 9.586 1.00 97.75 165 TYR A N 1
ATOM 1266 C CA . TYR A 1 165 ? -4.988 -7.808 9.863 1.00 97.75 165 TYR A CA 1
ATOM 1267 C C . TYR A 1 165 ? -5.177 -7.437 11.324 1.00 97.75 165 TYR A C 1
ATOM 1269 O O . TYR A 1 165 ? -6.234 -7.700 11.894 1.00 97.75 165 TYR A O 1
ATOM 1277 N N . SER A 1 166 ? -4.192 -6.749 11.889 1.00 96.38 166 SER A N 1
ATOM 1278 C CA . SER A 1 166 ? -4.316 -6.031 13.154 1.00 96.38 166 SER A CA 1
ATOM 1279 C C . SER A 1 166 ? -4.869 -4.632 12.897 1.00 96.38 166 SER A C 1
ATOM 1281 O O . SER A 1 166 ? -4.406 -3.928 12.002 1.00 96.38 166 SER A O 1
ATOM 1283 N N . VAL A 1 167 ? -5.857 -4.222 13.688 1.00 93.50 167 VAL A N 1
ATOM 1284 C CA . VAL A 1 167 ? -6.528 -2.917 13.642 1.00 93.50 167 VAL A CA 1
ATOM 1285 C C . VAL A 1 167 ? -6.585 -2.365 15.065 1.00 93.50 167 VAL A C 1
ATOM 1287 O O . VAL A 1 167 ? -7.570 -2.552 15.795 1.00 93.50 167 VAL A O 1
ATOM 1290 N N . GLY A 1 168 ? -5.499 -1.710 15.479 1.00 85.56 168 GLY A N 1
ATOM 1291 C CA . GLY A 1 168 ? -5.275 -1.375 16.885 1.00 85.56 168 GLY A CA 1
ATOM 1292 C C . GLY A 1 168 ? -5.101 -2.644 17.725 1.00 85.56 168 GLY A C 1
ATOM 1293 O O . GLY A 1 168 ? -4.233 -3.459 17.435 1.00 85.56 168 GLY A O 1
ATOM 1294 N N . ASN A 1 169 ? -5.943 -2.823 18.744 1.00 84.62 169 ASN A N 1
ATOM 1295 C CA . ASN A 1 169 ? -5.962 -4.001 19.622 1.00 84.62 169 ASN A CA 1
ATOM 1296 C C . ASN A 1 169 ? -6.878 -5.140 19.135 1.00 84.62 169 ASN A C 1
ATOM 1298 O O . ASN A 1 169 ? -7.031 -6.135 19.837 1.00 84.62 169 ASN A O 1
ATOM 1302 N N . ARG A 1 170 ? -7.521 -4.993 17.972 1.00 91.06 170 ARG A N 1
ATOM 1303 C CA . ARG A 1 170 ? -8.393 -6.023 17.391 1.00 91.06 170 ARG A CA 1
ATOM 1304 C C . ARG A 1 170 ? -7.786 -6.600 16.131 1.00 91.06 170 ARG A C 1
ATOM 1306 O O . ARG A 1 170 ? -6.892 -6.003 15.537 1.00 91.06 170 ARG A O 1
ATOM 1313 N N . THR A 1 171 ? -8.341 -7.715 15.685 1.00 94.81 171 THR A N 1
ATOM 1314 C CA . THR A 1 171 ? -8.008 -8.313 14.399 1.00 94.81 171 THR A CA 1
ATOM 1315 C C . THR A 1 171 ? -9.237 -8.434 13.509 1.00 94.81 171 THR A C 1
ATOM 1317 O O . THR A 1 171 ? -10.377 -8.383 13.972 1.00 94.81 171 THR A O 1
ATOM 1320 N N . VAL A 1 172 ? -9.003 -8.555 12.206 1.00 97.00 172 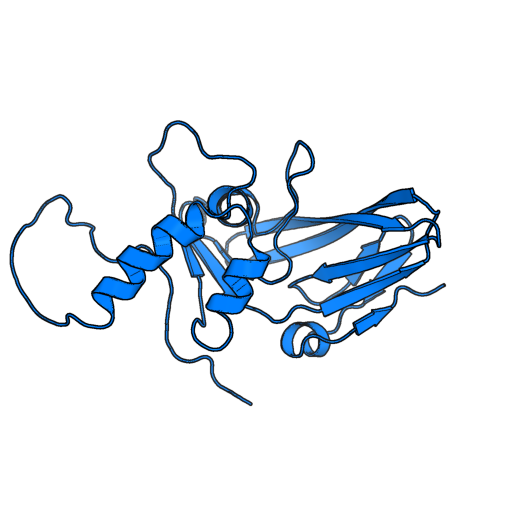VAL A N 1
ATOM 1321 C CA . VAL A 1 172 ? -10.041 -8.808 11.206 1.00 97.00 172 VAL A CA 1
ATOM 1322 C C . VAL A 1 172 ? -9.515 -9.770 10.152 1.00 97.00 172 VAL A C 1
ATOM 1324 O O . VAL A 1 172 ? -8.378 -9.638 9.696 1.00 97.00 172 VAL A O 1
ATOM 1327 N N . ALA A 1 173 ? -10.332 -10.754 9.786 1.00 97.62 173 ALA A N 1
ATOM 1328 C CA . ALA A 1 173 ? -10.010 -11.709 8.737 1.00 97.62 173 ALA A CA 1
ATOM 1329 C C . ALA A 1 173 ? -10.515 -11.178 7.394 1.00 97.62 173 ALA A C 1
ATOM 1331 O O . ALA A 1 173 ? -11.713 -10.983 7.203 1.00 97.62 173 ALA A O 1
ATOM 1332 N N . VAL A 1 174 ? -9.594 -10.954 6.462 1.00 98.38 174 VAL A N 1
ATOM 1333 C CA . VAL A 1 174 ? -9.895 -10.493 5.108 1.00 98.38 174 VAL A CA 1
ATOM 1334 C C . VAL A 1 174 ? -9.835 -11.692 4.159 1.00 98.38 174 VAL A C 1
ATOM 1336 O O . VAL A 1 174 ? -8.747 -12.223 3.924 1.00 98.38 174 VAL A O 1
ATOM 1339 N N . PRO A 1 175 ? -10.964 -12.159 3.603 1.00 97.88 175 PRO A N 1
ATOM 1340 C CA . PRO A 1 175 ? -10.948 -13.269 2.662 1.00 97.88 175 PRO A CA 1
ATOM 1341 C C . PRO A 1 175 ? -10.395 -12.829 1.302 1.00 97.88 175 PRO A C 1
ATOM 1343 O O . PRO A 1 175 ? -10.589 -11.694 0.865 1.00 97.88 175 PRO A O 1
ATOM 1346 N N . GLU A 1 176 ? -9.754 -13.755 0.591 1.00 97.44 176 GLU A N 1
ATOM 1347 C CA . GLU A 1 176 ? -9.234 -13.509 -0.763 1.00 97.44 176 GLU A CA 1
ATOM 1348 C C . GLU A 1 176 ? -10.339 -13.074 -1.738 1.00 97.44 176 GLU A C 1
ATOM 1350 O O . GLU A 1 176 ? -10.120 -12.199 -2.573 1.00 97.44 176 GLU A O 1
ATOM 1355 N N . SER A 1 177 ? -11.558 -13.594 -1.578 1.00 97.31 177 SER A N 1
ATOM 1356 C CA . SER A 1 177 ? -12.715 -13.178 -2.375 1.00 97.31 177 SER A CA 1
ATOM 1357 C C . SER A 1 177 ? -13.073 -11.699 -2.188 1.00 97.31 177 SER A C 1
ATOM 1359 O O . SER A 1 177 ? -13.491 -11.059 -3.151 1.00 97.31 177 SER A O 1
ATOM 1361 N N . ALA A 1 178 ? -12.883 -11.124 -0.995 1.00 98.00 178 ALA A N 1
ATOM 1362 C CA . ALA A 1 178 ? -13.101 -9.693 -0.779 1.00 98.00 178 ALA A CA 1
ATOM 1363 C C . ALA A 1 178 ? -12.025 -8.860 -1.486 1.00 98.00 178 ALA A C 1
ATOM 1365 O O . ALA A 1 178 ? -12.351 -7.859 -2.116 1.00 98.00 178 ALA A O 1
ATOM 1366 N N . VAL A 1 179 ? -10.765 -9.304 -1.463 1.00 97.94 179 VAL A N 1
ATOM 1367 C CA . VAL A 1 179 ? -9.661 -8.628 -2.166 1.00 97.94 179 VAL A CA 1
ATOM 1368 C C . VAL A 1 179 ? -9.877 -8.628 -3.678 1.00 97.94 179 VAL A C 1
ATOM 1370 O O . VAL A 1 179 ? -9.649 -7.618 -4.342 1.00 97.94 179 VAL A O 1
ATOM 1373 N N . GLN A 1 180 ? -10.330 -9.751 -4.231 1.00 95.12 180 GLN A N 1
ATOM 1374 C CA . GLN A 1 180 ? -10.529 -9.898 -5.672 1.00 95.12 180 GLN A CA 1
ATOM 1375 C C . GLN A 1 180 ? -11.766 -9.162 -6.189 1.00 95.12 180 GLN A C 1
ATOM 1377 O O . GLN A 1 180 ? -11.754 -8.715 -7.331 1.00 95.12 180 GLN A O 1
ATOM 1382 N N . ASN A 1 181 ? -12.812 -9.027 -5.370 1.00 95.56 181 ASN A N 1
ATOM 1383 C CA . ASN A 1 181 ? -14.099 -8.476 -5.803 1.00 95.56 181 ASN A CA 1
ATOM 1384 C C . ASN A 1 181 ? -14.386 -7.056 -5.289 1.00 95.56 181 ASN A C 1
ATOM 1386 O O . ASN A 1 181 ? -15.430 -6.507 -5.629 1.00 95.56 181 ASN A O 1
ATOM 1390 N N . GLY A 1 182 ? -13.517 -6.461 -4.466 1.00 96.12 182 GLY A N 1
ATOM 1391 C CA . GLY A 1 182 ? -13.802 -5.152 -3.866 1.00 96.12 182 GLY A CA 1
ATOM 1392 C C . GLY A 1 182 ? -14.752 -5.232 -2.667 1.00 96.12 182 GLY A C 1
ATOM 1393 O O . GLY A 1 182 ? -15.534 -4.315 -2.434 1.00 96.12 182 GLY A O 1
ATOM 1394 N N . GLY A 1 183 ? -14.770 -6.364 -1.958 1.00 95.81 183 GLY A N 1
ATOM 1395 C CA . GLY A 1 183 ? -15.744 -6.651 -0.906 1.00 95.81 183 GLY A CA 1
ATOM 1396 C C . GLY A 1 183 ? -15.506 -5.857 0.381 1.00 95.81 183 GLY A C 1
ATOM 1397 O O . GLY A 1 183 ? -14.364 -5.570 0.745 1.00 95.81 183 GLY A O 1
ATOM 1398 N N . ASN A 1 184 ? -16.592 -5.557 1.099 1.00 96.88 184 ASN A N 1
ATOM 1399 C CA . ASN A 1 184 ? -16.542 -4.932 2.421 1.00 96.88 184 ASN A CA 1
ATOM 1400 C C . ASN A 1 184 ? -16.304 -5.979 3.521 1.00 96.88 184 ASN A C 1
ATOM 1402 O O . ASN A 1 184 ? -16.920 -7.046 3.516 1.00 96.88 184 ASN A O 1
ATOM 1406 N N . VAL A 1 185 ? -15.438 -5.654 4.481 1.00 96.75 185 VAL A N 1
ATOM 1407 C CA . VAL A 1 185 ? -15.111 -6.490 5.642 1.00 96.75 185 VAL A CA 1
ATOM 1408 C C . VAL A 1 185 ? -15.147 -5.629 6.901 1.00 96.75 185 VAL A C 1
ATOM 1410 O O . VAL A 1 185 ? -14.360 -4.697 7.039 1.00 96.75 185 VAL A O 1
ATOM 1413 N N . SER A 1 186 ? -16.016 -5.961 7.850 1.00 94.81 186 SER A N 1
ATOM 1414 C CA . SER A 1 186 ? -16.148 -5.188 9.088 1.00 94.81 186 SER A CA 1
ATOM 1415 C C . SER A 1 186 ? -15.294 -5.762 10.214 1.00 94.81 186 SER A C 1
ATOM 1417 O O . SER A 1 186 ? -15.292 -6.968 10.461 1.00 94.81 186 SER A O 1
ATOM 1419 N N . VAL A 1 187 ? -14.597 -4.893 10.945 1.00 90.31 187 VAL A N 1
ATOM 1420 C CA . VAL A 1 187 ? -13.915 -5.279 12.182 1.00 90.31 187 VAL A CA 1
ATOM 1421 C C . VAL A 1 187 ? -14.951 -5.445 13.288 1.00 90.31 187 VAL A C 1
ATOM 1423 O O . VAL A 1 187 ? -15.688 -4.504 13.580 1.00 90.31 187 VAL A O 1
ATOM 1426 N N . GLY A 1 188 ? -14.978 -6.625 13.913 1.00 76.38 188 GLY A N 1
ATOM 1427 C CA . GLY A 1 188 ? -15.903 -6.944 15.001 1.00 76.38 188 GLY A CA 1
ATOM 1428 C C . GLY A 1 188 ? -15.874 -5.919 16.141 1.00 76.38 188 GLY A C 1
ATOM 1429 O O . GLY A 1 188 ? -14.816 -5.350 16.454 1.00 76.38 188 GLY A O 1
ATOM 1430 N N . GLY A 1 189 ? -17.067 -5.678 16.696 1.00 54.12 189 GLY A N 1
ATOM 1431 C CA . GLY A 1 189 ? -17.363 -4.821 17.849 1.00 54.12 189 GLY A CA 1
ATOM 1432 C C . GLY A 1 189 ? -16.726 -5.286 19.147 1.00 54.12 189 GLY A C 1
ATOM 1433 O O . GLY A 1 189 ? -16.376 -6.474 19.257 1.00 54.12 189 GLY A O 1
#

Sequence (189 aa):
MGVPRNYVLSKWGRNRMYNHFVSGEAKGYHFAEQHYEPFLASKDPEGQYRELQGNVGFVVTKDLDVQKVPKNSNYARLHLRYGSAGPNGATGAGHYRALYASDDGSVKVFTPVPGANVTGARSANATLTVSKSVEIEGASFEYRRKVSTGPDGEFSVTVPYSGTYSVGNRTVAVPESAVQNGGNVSVGG

Secondary structure (DSSP, 8-state):
--PPPS-EES--S-S-TT-------HHHHHHHHHHHHHHHH-S-HHHHHHHHTTT-SEEEEE----S---TTSHHHHHTTTTT---STT----SSEEEEEE-TTSSEEEEEE---EEEEEE-STT-EEEEEEEEEEBTEEEEEEEEEE--TT-EEEEEES--EEEEETTEEEEE-HHHHHHT-EEEPP-

InterPro domains:
  IPR041154 Archaeal glycosylation protein B, peripheral domain [PF18079] (115-182)

Organism: NCBI:txid3034025